Protein 6MBE (pdb70)

B-factor: mean 54.21, std 19.46, range [23.32, 151.45]

CATH classification: 1.10.437.10

Structure (mmCIF, N/CA/C/O backbone):
data_6MBE
#
_entry.id   6MBE
#
_cell.length_a   80.758
_cell.length_b   80.758
_cell.length_c   57.950
_cell.angle_alpha   90.000
_cell.angle_beta   90.000
_cell.angle_gamma   120.000
#
_symmetry.space_group_name_H-M   'P 32 2 1'
#
loop_
_entity.id
_entity.type
_entity.pdbx_description
1 polymer 'Induced myeloid leukemia cell differentiation protein Mcl-1'
2 polymer dM7
3 non-polymer 'CHLORIDE ION'
4 water water
#
loop_
_atom_site.group_PDB
_atom_site.id
_atom_site.type_symbol
_atom_site.label_atom_id
_atom_site.label_alt_id
_atom_site.label_comp_id
_atom_site.label_asym_id
_atom_site.label_entity_id
_atom_site.label_seq_id
_atom_site.pdbx_PDB_ins_code
_atom_site.Cartn_x
_atom_site.Cartn_y
_atom_site.Cartn_z
_atom_site.occupancy
_atom_site.B_iso_or_equiv
_atom_site.auth_seq_id
_atom_site.auth_comp_id
_atom_site.auth_asym_id
_atom_site.auth_atom_id
_atom_site.pdbx_PDB_model_num
ATOM 1 N N . GLY A 1 1 ? -7.318 83.493 30.072 1.00 77.72 170 GLY A N 1
ATOM 2 C CA . GLY A 1 1 ? -8.397 82.544 29.871 1.00 82.43 170 GLY A CA 1
ATOM 3 C C . GLY A 1 1 ? -7.967 81.309 29.103 1.00 89.54 170 GLY A C 1
ATOM 4 O O . GLY A 1 1 ? -6.868 81.261 28.550 1.00 86.53 170 GLY A O 1
ATOM 7 N N . SER A 1 2 ? -8.842 80.307 29.069 1.00 87.89 171 SER A N 1
ATOM 8 C CA . SER A 1 2 ? -8.541 79.059 28.383 1.00 78.99 171 SER A CA 1
ATOM 9 C C . SER A 1 2 ? -8.843 79.181 26.894 1.00 70.81 171 SER A C 1
ATOM 10 O O . SER A 1 2 ? -9.880 79.718 26.494 1.00 71.24 171 SER A O 1
ATOM 18 N N . ASP A 1 3 ? -7.920 78.674 26.076 1.00 63.16 172 ASP A N 1
ATOM 19 C CA . ASP A 1 3 ? -8.007 78.717 24.616 1.00 57.40 172 ASP A CA 1
ATOM 20 C C . ASP A 1 3 ? -8.173 80.157 24.119 1.00 48.44 172 ASP A C 1
ATOM 21 O O . ASP A 1 3 ? -9.215 80.565 23.602 1.00 41.39 172 ASP A O 1
ATOM 30 N N . GLU A 1 4 ? -7.086 80.915 24.271 1.00 49.86 173 GLU A N 1
ATOM 31 C CA . GLU A 1 4 ? -7.092 82.308 23.842 1.00 48.18 173 GLU A CA 1
ATOM 32 C C . GLU A 1 4 ? -7.112 82.431 22.324 1.00 42.47 173 GLU A C 1
ATOM 33 O O . GLU A 1 4 ? -7.704 83.375 21.789 1.00 38.91 173 GLU A O 1
ATOM 45 N N . LEU A 1 5 ? -6.476 81.496 21.616 1.00 38.60 174 LEU A N 1
ATOM 46 C CA . LEU A 1 5 ? -6.478 81.551 20.158 1.00 36.48 174 LEU A CA 1
ATOM 47 C C . LEU A 1 5 ? -7.894 81.464 19.606 1.00 36.55 174 LEU A C 1
ATOM 48 O O . LEU A 1 5 ? -8.260 82.216 18.695 1.00 34.79 174 LEU A O 1
ATOM 64 N N . TYR A 1 6 ? -8.705 80.548 20.138 1.00 37.64 175 TYR A N 1
ATOM 65 C CA . TYR A 1 6 ? -10.078 80.423 19.666 1.00 36.76 175 TYR A CA 1
ATOM 66 C C . TYR A 1 6 ? -10.885 81.671 19.998 1.00 35.60 175 TYR A C 1
ATOM 67 O O . TYR A 1 6 ? -11.634 82.182 19.158 1.00 33.40 175 TYR A O 1
ATOM 85 N N . ARG A 1 7 ? -10.755 82.170 21.228 1.00 38.30 176 ARG A N 1
ATOM 86 C CA . ARG A 1 7 ? -11.495 83.364 21.621 1.00 39.62 176 ARG A CA 1
ATOM 87 C C . ARG A 1 7 ? -11.171 84.530 20.695 1.00 37.98 176 ARG A C 1
ATOM 88 O O . ARG A 1 7 ? -12.074 85.184 20.161 1.00 38.62 176 ARG A O 1
ATOM 109 N N . GLN A 1 8 ? -9.879 84.797 20.481 1.00 35.95 177 GLN A N 1
ATOM 110 C CA . GLN A 1 8 ? -9.486 85.900 19.610 1.00 38.28 177 GLN A CA 1
ATOM 111 C C . GLN A 1 8 ? -9.997 85.687 18.193 1.00 35.71 177 GLN A C 1
ATOM 112 O O . GLN A 1 8 ? -10.513 86.618 17.563 1.00 34.95 177 GLN A O 1
ATOM 126 N N . SER A 1 9 ? -9.852 84.469 17.670 1.00 34.25 178 SER A N 1
ATOM 127 C CA . SER A 1 9 ? -10.304 84.189 16.314 1.00 32.61 178 SER A CA 1
ATOM 128 C C . SER A 1 9 ? -11.801 84.428 16.178 1.00 34.82 178 SER A C 1
ATOM 129 O O . SER A 1 9 ? -12.254 85.034 15.199 1.00 31.86 178 SER A O 1
ATOM 137 N N . LEU A 1 10 ? -12.587 83.967 17.153 1.00 35.50 179 LEU A N 1
ATOM 138 C CA . LEU A 1 10 ? -14.027 84.194 17.097 1.00 36.53 179 LEU A CA 1
ATOM 139 C C . LEU A 1 10 ? -14.348 85.681 17.170 1.00 36.38 179 LEU A C 1
ATOM 140 O O . LEU A 1 10 ? -15.246 86.164 16.471 1.00 37.23 179 LEU A O 1
ATOM 156 N N . GLU A 1 11 ? -13.618 86.425 18.005 1.00 35.82 180 GLU A N 1
ATOM 157 C CA . GLU A 1 11 ? -13.859 87.860 18.118 1.00 38.67 180 GLU A CA 1
ATOM 158 C C . GLU A 1 11 ? -13.627 88.550 16.778 1.00 37.89 180 GLU A C 1
ATOM 159 O O . GLU A 1 11 ? -14.443 89.371 16.342 1.00 39.06 180 GLU A O 1
ATOM 171 N N . ILE A 1 12 ? -12.534 88.203 16.096 1.00 36.50 181 ILE A N 1
ATOM 172 C CA . ILE A 1 12 ? -12.226 88.814 14.806 1.00 36.36 181 ILE A CA 1
ATOM 173 C C . ILE A 1 12 ? -13.269 88.425 13.767 1.00 35.87 181 ILE A C 1
ATOM 174 O O . ILE A 1 12 ? -13.815 89.279 13.059 1.00 35.47 181 ILE A O 1
ATOM 190 N N . ILE A 1 13 ? -13.550 87.127 13.649 1.00 34.32 182 ILE A N 1
ATOM 191 C CA . ILE A 1 13 ? -14.433 86.654 12.590 1.00 33.47 182 ILE A CA 1
ATOM 192 C C . ILE A 1 13 ? -15.868 87.102 12.847 1.00 35.36 182 ILE A C 1
ATOM 193 O O . ILE A 1 13 ? -16.596 87.453 11.912 1.00 34.38 182 ILE A O 1
ATOM 209 N N . SER A 1 14 ? -16.294 87.116 14.113 1.00 38.93 183 SER A N 1
ATOM 210 C CA . SER A 1 14 ? -17.636 87.596 14.436 1.00 39.41 183 SER A CA 1
ATOM 211 C C . SER A 1 14 ? -17.835 89.029 13.961 1.00 39.37 183 SER A C 1
ATOM 212 O O . SER A 1 14 ? -18.800 89.335 13.249 1.00 40.68 183 SER A O 1
ATOM 220 N N . ARG A 1 15 ? -16.933 89.928 14.356 1.00 36.54 184 ARG A N 1
ATOM 221 C CA . ARG A 1 15 ? -17.109 91.340 14.037 1.00 38.25 184 ARG A CA 1
ATOM 222 C C . ARG A 1 15 ? -17.033 91.583 12.534 1.00 39.27 184 ARG A C 1
ATOM 223 O O . ARG A 1 15 ? -17.761 92.428 12.000 1.00 38.91 184 ARG A O 1
ATOM 244 N N . TYR A 1 16 ? -16.169 90.847 11.831 1.00 34.89 185 TYR A N 1
ATOM 245 C CA . TYR A 1 16 ? -16.061 91.042 10.390 1.00 36.57 185 TYR A CA 1
ATOM 246 C C . TYR A 1 16 ? -17.346 90.630 9.687 1.00 36.97 185 TYR A C 1
ATOM 247 O O . TYR A 1 16 ? -17.850 91.350 8.818 1.00 37.79 185 TYR A O 1
ATOM 265 N N . LEU A 1 17 ? -17.882 89.461 10.040 1.00 36.74 186 LEU A N 1
ATOM 266 C CA . LEU A 1 17 ? -19.108 88.995 9.406 1.00 38.54 186 LEU A CA 1
ATOM 267 C C . LEU A 1 17 ? -20.272 89.927 9.711 1.00 39.31 186 LEU A C 1
ATOM 268 O O . LEU A 1 17 ? -21.072 90.243 8.823 1.00 38.04 186 LEU A O 1
ATOM 284 N N . ARG A 1 18 ? -20.381 90.386 10.958 1.00 40.91 187 ARG A N 1
ATOM 285 C CA . ARG A 1 18 ? -21.476 91.281 11.315 1.00 47.90 187 ARG A CA 1
ATOM 286 C C . ARG A 1 18 ? -21.312 92.638 10.642 1.00 41.77 187 ARG A C 1
ATOM 287 O O . ARG A 1 18 ? -22.288 93.214 10.149 1.00 40.76 187 ARG A O 1
ATOM 308 N N . GLU A 1 19 ? -20.084 93.159 10.603 1.00 40.80 188 GLU A N 1
ATOM 309 C CA . GLU A 1 19 ? -19.832 94.413 9.903 1.00 41.47 188 GLU A CA 1
ATOM 310 C C . GLU A 1 19 ? -20.133 94.282 8.416 1.00 41.34 188 GLU A C 1
ATOM 311 O O . GLU A 1 19 ? -20.641 95.220 7.791 1.00 42.75 188 GLU A O 1
ATOM 323 N N . GLN A 1 20 ? -19.818 93.127 7.828 1.00 39.74 189 GLN A N 1
ATOM 324 C CA . GLN A 1 20 ? -20.120 92.912 6.418 1.00 41.73 189 GLN A CA 1
ATOM 325 C C . GLN A 1 20 ? -21.622 92.858 6.170 1.00 41.49 189 GLN A C 1
ATOM 326 O O . GLN A 1 20 ? -22.090 93.291 5.111 1.00 43.49 189 GLN A O 1
ATOM 340 N N . ALA A 1 21 ? -22.391 92.343 7.131 1.00 41.65 190 ALA A N 1
ATOM 341 C CA . ALA A 1 21 ? -23.829 92.197 6.937 1.00 46.20 190 ALA A CA 1
ATOM 342 C C . ALA A 1 21 ? -24.576 93.495 7.220 1.00 46.99 190 ALA A C 1
ATOM 343 O O . ALA A 1 21 ? -25.568 93.799 6.548 1.00 53.70 190 ALA A O 1
ATOM 350 N N . THR A 1 22 ? -24.125 94.269 8.209 1.00 45.04 191 THR A N 1
ATOM 351 C CA . THR A 1 22 ? -24.785 95.516 8.571 1.00 46.34 191 THR A CA 1
ATOM 352 C C . THR A 1 22 ? -24.163 96.739 7.912 1.00 47.64 191 THR A C 1
ATOM 353 O O . THR A 1 22 ? -24.803 97.795 7.873 1.00 49.99 191 THR A O 1
ATOM 364 N N . GLY A 1 23 ? -22.941 96.624 7.399 1.00 47.62 192 GLY A N 1
ATOM 365 C CA . GLY A 1 23 ? -22.258 97.761 6.820 1.00 44.04 192 GLY A CA 1
ATOM 366 C C . GLY A 1 23 ? -21.778 98.786 7.820 1.00 47.57 192 GLY A C 1
ATOM 367 O O . GLY A 1 23 ? -21.419 99.898 7.421 1.00 49.78 192 GLY A O 1
ATOM 371 N N . ALA A 1 24 ? -21.757 98.449 9.107 1.00 48.98 193 ALA A N 1
ATOM 372 C CA . ALA A 1 24 ? -21.358 99.370 10.162 1.00 53.16 193 ALA A CA 1
ATOM 373 C C . ALA A 1 24 ? -20.191 98.779 10.939 1.00 49.53 193 ALA A C 1
ATOM 374 O O . ALA A 1 24 ? -20.284 97.657 11.447 1.00 50.50 193 ALA A O 1
ATOM 381 N N . LYS A 1 25 ? -19.096 99.534 11.033 1.00 57.97 194 LYS A N 1
ATOM 382 C CA . LYS A 1 25 ? -17.976 99.118 11.866 1.00 57.50 194 LYS A CA 1
ATOM 383 C C . LYS A 1 25 ? -18.421 98.990 13.316 1.00 58.19 194 LYS A C 1
ATOM 384 O O . LYS A 1 25 ? -19.177 99.821 13.827 1.00 57.60 194 LYS A O 1
ATOM 403 N N . ASP A 1 26 ? -17.948 97.943 13.983 1.00 62.98 195 ASP A N 1
ATOM 404 C CA . ASP A 1 26 ? -18.209 97.786 15.404 1.00 62.76 195 ASP A CA 1
ATOM 405 C C . ASP A 1 26 ? -17.328 98.735 16.209 1.00 58.03 195 ASP A C 1
ATOM 406 O O . ASP A 1 26 ? -16.196 99.041 15.825 1.00 59.50 195 ASP A O 1
ATOM 415 N N . THR A 1 27 ? -17.865 99.202 17.336 1.00 57.23 196 THR A N 1
ATOM 416 C CA . THR A 1 27 ? -17.126 100.058 18.250 1.00 55.23 196 THR A CA 1
ATOM 417 C C . THR A 1 27 ? -16.971 99.458 19.638 1.00 47.11 196 THR A C 1
ATOM 418 O O . THR A 1 27 ? -16.237 100.024 20.456 1.00 48.06 196 THR A O 1
ATOM 429 N N . LYS A 1 28 ? -17.636 98.347 19.928 1.00 48.53 197 LYS A N 1
ATOM 430 C CA . LYS A 1 28 ? -17.504 97.719 21.233 1.00 52.49 197 LYS A CA 1
ATOM 431 C C . LYS A 1 28 ? -16.049 97.316 21.457 1.00 45.69 197 LYS A C 1
ATOM 432 O O . LYS A 1 28 ? -15.442 96.691 20.576 1.00 43.18 197 LYS A O 1
ATOM 451 N N . PRO A 1 29 ? -15.453 97.658 22.599 1.00 44.78 198 PRO A N 1
ATOM 452 C CA . PRO A 1 29 ? -14.046 97.306 22.821 1.00 42.64 198 PRO A CA 1
ATOM 453 C C . PRO A 1 29 ? -13.805 95.810 22.689 1.00 44.92 198 PRO A C 1
ATOM 454 O O . PRO A 1 29 ? -14.649 94.987 23.049 1.00 42.90 198 PRO A O 1
ATOM 465 N N . MET A 1 30 ? -12.637 95.465 22.158 1.00 41.87 199 MET A N 1
ATOM 466 C CA . MET A 1 30 ? -12.199 94.083 22.084 1.00 39.53 199 MET A CA 1
ATOM 467 C C . MET A 1 30 ? -11.382 93.736 23.325 1.00 39.61 199 MET A C 1
ATOM 468 O O . MET A 1 30 ? -11.091 94.588 24.169 1.00 37.70 199 MET A O 1
ATOM 482 N N . GLY A 1 31 ? -11.016 92.468 23.433 1.00 39.28 200 GLY A N 1
ATOM 483 C CA . GLY A 1 31 ? -10.370 91.943 24.624 1.00 39.98 200 GLY A CA 1
ATOM 484 C C . GLY A 1 31 ? -8.879 91.756 24.449 1.00 38.95 200 GLY A C 1
ATOM 485 O O . GLY A 1 31 ? -8.198 92.573 23.818 1.00 35.08 200 GLY A O 1
ATOM 489 N N . ARG A 1 32 ? -8.366 90.671 25.026 1.00 38.01 201 ARG A N 1
ATOM 490 C CA . ARG A 1 32 ? -6.937 90.391 24.984 1.00 39.43 201 ARG A CA 1
ATOM 491 C C . ARG A 1 32 ? -6.445 90.320 23.544 1.00 37.17 201 ARG A C 1
ATOM 492 O O . ARG A 1 32 ? -7.079 89.710 22.679 1.00 35.70 201 ARG A O 1
ATOM 513 N N . SER A 1 33 ? -5.297 90.951 23.296 1.00 34.46 202 SER A N 1
ATOM 514 C CA . SER A 1 33 ? -4.704 91.044 21.965 1.00 36.02 202 SER A CA 1
ATOM 515 C C . SER A 1 33 ? -5.598 91.799 20.988 1.00 33.74 202 SER A C 1
ATOM 516 O O . SER A 1 33 ? -5.448 91.663 19.770 1.00 34.86 202 SER A O 1
ATOM 524 N N . GLY A 1 34 ? -6.525 92.608 21.505 1.00 34.02 203 GLY A N 1
ATOM 525 C CA . GLY A 1 34 ? -7.442 93.327 20.637 1.00 34.69 203 GLY A CA 1
ATOM 526 C C . GLY A 1 34 ? -6.749 94.279 19.683 1.00 33.95 203 GLY A C 1
ATOM 527 O O . GLY A 1 34 ? -7.248 94.530 18.582 1.00 32.83 203 GLY A O 1
ATOM 531 N N . ALA A 1 35 ? -5.601 94.828 20.085 1.00 31.38 204 ALA A N 1
ATOM 532 C CA . ALA A 1 35 ? -4.854 95.705 19.188 1.00 34.05 204 ALA A CA 1
ATOM 533 C C . ALA A 1 35 ? -4.476 94.969 17.908 1.00 34.86 204 ALA A C 1
ATOM 534 O O . ALA A 1 35 ? -4.696 95.469 16.799 1.00 32.81 204 ALA A O 1
ATOM 541 N N . THR A 1 36 ? -3.905 93.770 18.043 1.00 31.72 205 THR A N 1
ATOM 542 C CA . THR A 1 36 ? -3.623 92.957 16.866 1.00 33.39 205 THR A CA 1
ATOM 543 C C . THR A 1 36 ? -4.909 92.611 16.127 1.00 32.23 205 THR A C 1
ATOM 544 O O . THR A 1 36 ? -4.947 92.614 14.891 1.00 32.81 205 THR A O 1
ATOM 555 N N . SER A 1 37 ? -5.981 92.329 16.871 1.00 32.63 206 SER A N 1
ATOM 556 C CA . SER A 1 37 ? -7.249 91.973 16.246 1.00 33.03 206 SER A CA 1
ATOM 557 C C . SER A 1 37 ? -7.853 93.145 15.483 1.00 33.64 206 SER A C 1
ATOM 558 O O . SER A 1 37 ? -8.532 92.939 14.470 1.00 32.97 206 SER A O 1
ATOM 566 N N . ARG A 1 38 ? -7.636 94.374 15.954 1.00 33.44 207 ARG A N 1
ATOM 567 C CA . ARG A 1 38 ? -8.099 95.536 15.203 1.00 35.98 207 ARG A CA 1
ATOM 568 C C . ARG A 1 38 ? -7.409 95.612 13.849 1.00 33.82 207 ARG A C 1
ATOM 569 O O . ARG A 1 38 ? -8.055 95.856 12.823 1.00 33.16 207 ARG A O 1
ATOM 590 N N . LYS A 1 39 ? -6.094 95.387 13.825 1.00 33.10 208 LYS A N 1
ATOM 591 C CA . LYS A 1 39 ? -5.353 95.424 12.570 1.00 34.08 208 LYS A CA 1
ATOM 592 C C . LYS A 1 39 ? -5.770 94.282 11.653 1.00 33.54 208 LYS A C 1
ATOM 593 O O . LYS A 1 39 ? -5.875 94.463 10.435 1.00 33.59 208 LYS A O 1
ATOM 612 N N . ALA A 1 40 ? -6.018 93.099 12.217 1.00 32.30 209 ALA A N 1
ATOM 613 C CA . ALA A 1 40 ? -6.499 91.989 11.403 1.00 33.33 209 ALA A CA 1
ATOM 614 C C . ALA A 1 40 ? -7.845 92.321 10.772 1.00 33.71 209 ALA A C 1
ATOM 615 O O . ALA A 1 40 ? -8.089 91.998 9.603 1.00 33.07 209 ALA A O 1
ATOM 622 N N . LEU A 1 41 ? -8.732 92.974 11.527 1.00 34.79 210 LEU A N 1
ATOM 623 C CA . LEU A 1 41 ? -10.019 93.380 10.971 1.00 36.07 210 LEU A CA 1
ATOM 624 C C . LEU A 1 41 ? -9.827 94.308 9.780 1.00 35.93 210 LEU A C 1
ATOM 625 O O . LEU A 1 41 ? -10.408 94.094 8.711 1.00 36.59 210 LEU A O 1
ATOM 641 N N . GLU A 1 42 ? -9.013 95.353 9.951 1.00 35.16 211 GLU A N 1
ATOM 642 C CA . GLU A 1 42 ? -8.733 96.262 8.846 1.00 37.26 211 GLU A CA 1
ATOM 643 C C . GLU A 1 42 ? -8.119 95.516 7.668 1.00 36.12 211 GLU A C 1
ATOM 644 O O . GLU A 1 42 ? -8.429 95.810 6.507 1.00 36.03 211 GLU A O 1
ATOM 656 N N . THR A 1 43 ? -7.246 94.546 7.947 1.00 34.51 212 THR A N 1
ATOM 657 C CA . THR A 1 43 ? -6.691 93.723 6.879 1.00 34.89 212 THR A CA 1
ATOM 658 C C . THR A 1 43 ? -7.788 92.952 6.157 1.00 34.09 212 THR A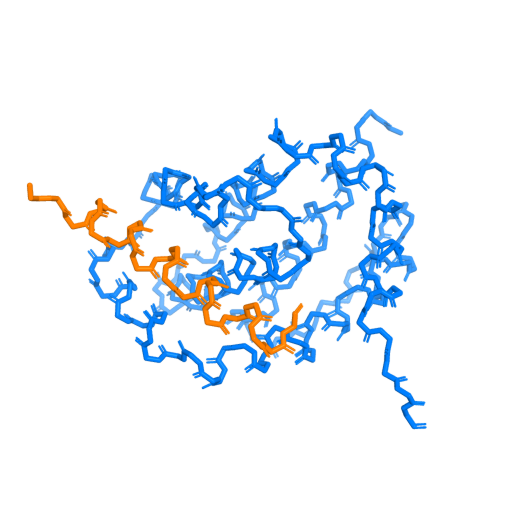 C 1
ATOM 659 O O . THR A 1 43 ? -7.778 92.847 4.925 1.00 33.20 212 THR A O 1
ATOM 670 N N . LEU A 1 44 ? -8.750 92.408 6.907 1.00 34.25 213 LEU A N 1
ATOM 671 C CA . LEU A 1 44 ? -9.849 91.677 6.286 1.00 35.73 213 LEU A CA 1
ATOM 672 C C . LEU A 1 44 ? -10.732 92.601 5.453 1.00 37.73 213 LEU A C 1
ATOM 673 O O . LEU A 1 44 ? -11.214 92.208 4.384 1.00 37.22 213 LEU A O 1
ATOM 689 N N . ARG A 1 45 ? -10.967 93.828 5.927 1.00 36.48 214 ARG A N 1
ATOM 690 C CA . ARG A 1 45 ? -11.771 94.768 5.153 1.00 38.81 214 ARG A CA 1
ATOM 691 C C . ARG A 1 45 ? -11.172 94.984 3.770 1.00 40.97 214 ARG A C 1
ATOM 692 O O . ARG A 1 45 ? -11.899 95.069 2.774 1.00 45.37 214 ARG A O 1
ATOM 713 N N . ARG A 1 46 ? -9.844 95.063 3.689 1.00 36.21 215 ARG A N 1
ATOM 714 C CA . ARG A 1 46 ? -9.178 95.298 2.413 1.00 37.27 215 ARG A CA 1
ATOM 715 C C . ARG A 1 46 ? -9.089 94.017 1.591 1.00 38.06 215 ARG A C 1
ATOM 716 O O . ARG A 1 46 ? -9.540 93.969 0.442 1.00 40.10 215 ARG A O 1
ATOM 737 N N . VAL A 1 47 ? -8.510 92.966 2.167 1.00 38.52 216 VAL A N 1
ATOM 738 C CA . VAL A 1 47 ? -8.289 91.736 1.415 1.00 38.50 216 VAL A CA 1
ATOM 739 C C . VAL A 1 47 ? -9.607 91.009 1.184 1.00 41.35 216 VAL A C 1
ATOM 740 O O . VAL A 1 47 ? -9.895 90.548 0.074 1.00 43.05 216 VAL A O 1
ATOM 753 N N . GLY A 1 48 ? -10.426 90.897 2.232 1.00 42.30 217 GLY A N 1
ATOM 754 C CA . GLY A 1 48 ? -11.677 90.167 2.111 1.00 41.51 217 GLY A CA 1
ATOM 755 C C . GLY A 1 48 ? -12.605 90.756 1.067 1.00 49.07 217 GLY A C 1
ATOM 756 O O . GLY A 1 48 ? -13.211 90.027 0.279 1.00 52.29 217 GLY A O 1
ATOM 760 N N . ASP A 1 49 ? -12.739 92.083 1.051 1.00 50.34 218 ASP A N 1
ATOM 761 C CA . ASP A 1 49 ? -13.580 92.719 0.045 1.00 56.28 218 ASP A CA 1
ATOM 762 C C . ASP A 1 49 ? -12.993 92.556 -1.353 1.00 58.72 218 ASP A C 1
ATOM 763 O O . ASP A 1 49 ? -13.744 92.419 -2.324 1.00 60.57 218 ASP A O 1
ATOM 772 N N . GLY A 1 50 ? -11.665 92.557 -1.477 1.00 53.81 219 GLY A N 1
ATOM 773 C CA . GLY A 1 50 ? -11.056 92.296 -2.771 1.00 55.89 219 GLY A CA 1
ATOM 774 C C . GLY A 1 50 ? -11.392 90.916 -3.302 1.00 55.14 219 GLY A C 1
ATOM 77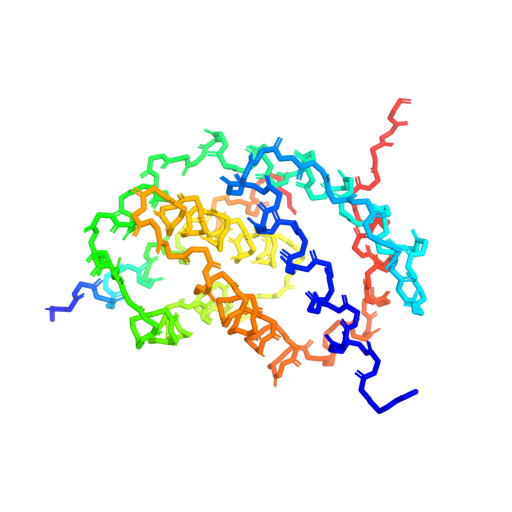5 O O . GLY A 1 50 ? -11.637 90.740 -4.498 1.00 56.69 219 GLY A O 1
ATOM 779 N N . VAL A 1 51 ? -11.404 89.915 -2.420 1.00 50.52 220 VAL A N 1
ATOM 780 C CA . VAL A 1 51 ? -11.791 88.570 -2.831 1.00 49.62 220 VAL A CA 1
ATOM 781 C C . VAL A 1 51 ? -13.267 88.535 -3.207 1.00 51.43 220 VAL A C 1
ATOM 782 O O . VAL A 1 51 ? -13.657 87.882 -4.182 1.00 49.12 220 VAL A O 1
ATOM 795 N N . GLN A 1 52 ? -14.109 89.239 -2.447 1.00 53.21 221 GLN A N 1
ATOM 796 C CA . GLN A 1 52 ? -15.544 89.203 -2.705 1.00 53.39 221 GLN A CA 1
ATOM 797 C C . GLN A 1 52 ? -15.885 89.823 -4.055 1.00 51.40 221 GLN A C 1
ATOM 798 O O . GLN A 1 52 ? -16.761 89.321 -4.768 1.00 55.39 221 GLN A O 1
ATOM 812 N N . ARG A 1 53 ? -15.208 90.912 -4.424 1.00 54.44 222 ARG A N 1
ATOM 813 C CA . ARG A 1 53 ? -15.493 91.559 -5.701 1.00 54.04 222 ARG A CA 1
ATOM 814 C C . ARG A 1 53 ? -15.054 90.688 -6.871 1.00 55.09 222 ARG A C 1
ATOM 815 O O . ARG A 1 53 ? -15.792 90.537 -7.852 1.00 61.55 222 ARG A O 1
ATOM 836 N N . ASN A 1 54 ? -13.852 90.113 -6.789 1.00 51.95 223 ASN A N 1
ATOM 837 C CA . ASN A 1 54 ? -13.318 89.335 -7.899 1.00 48.57 223 ASN A CA 1
ATOM 838 C C . ASN A 1 54 ? -14.043 88.012 -8.096 1.00 46.09 223 ASN A C 1
ATOM 839 O O . ASN A 1 54 ? -13.921 87.412 -9.168 1.00 48.13 223 ASN A O 1
ATOM 850 N N . HIS A 1 55 ? -14.788 87.539 -7.094 1.00 43.79 224 HIS A N 1
ATOM 851 C CA . HIS A 1 55 ? -15.368 86.204 -7.170 1.00 45.33 224 HIS A CA 1
ATOM 852 C C . HIS A 1 55 ? -16.810 86.177 -6.683 1.00 44.27 224 HIS A C 1
ATOM 853 O O . HIS A 1 55 ? -17.287 85.139 -6.209 1.00 41.97 224 HIS A O 1
ATOM 867 N N . GLU A 1 56 ? -17.528 87.296 -6.800 1.00 46.04 225 GLU A N 1
ATOM 868 C CA . GLU A 1 56 ? -18.895 87.336 -6.292 1.00 49.08 225 GLU A CA 1
ATOM 869 C C . GLU A 1 56 ? -19.796 86.350 -7.023 1.00 44.15 225 GLU A C 1
ATOM 870 O O . GLU A 1 56 ? -20.696 85.765 -6.412 1.00 42.43 225 GLU A O 1
ATOM 882 N N . THR A 1 57 ? -19.572 86.144 -8.322 1.00 42.65 226 THR A N 1
ATOM 883 C CA . THR A 1 57 ? -20.400 85.201 -9.068 1.00 46.88 226 THR A CA 1
ATOM 884 C C . THR A 1 57 ? -20.258 83.791 -8.507 1.00 42.84 226 THR A C 1
ATOM 885 O O . THR A 1 57 ? -21.255 83.099 -8.272 1.00 42.55 226 THR A O 1
ATOM 896 N N . ALA A 1 58 ? -19.021 83.349 -8.277 1.00 40.11 227 ALA A N 1
ATOM 897 C CA . ALA A 1 58 ? -18.808 82.028 -7.695 1.00 42.97 227 ALA A CA 1
ATOM 898 C C . ALA A 1 58 ? -19.470 81.926 -6.326 1.00 43.69 227 ALA A C 1
ATOM 899 O O . ALA A 1 58 ? -20.161 80.945 -6.028 1.00 42.82 227 ALA A O 1
ATOM 906 N N . PHE A 1 59 ? -19.281 82.943 -5.481 1.00 43.63 228 PHE A N 1
ATOM 907 C CA . PHE A 1 59 ? -19.867 82.908 -4.145 1.00 46.61 228 PHE A CA 1
ATOM 908 C C . PHE A 1 59 ? -21.390 82.950 -4.205 1.00 46.41 228 PHE A C 1
ATOM 909 O O . PHE A 1 59 ? -22.065 82.216 -3.474 1.00 48.77 228 PHE A O 1
ATOM 926 N N . GLN A 1 60 ? -21.951 83.806 -5.062 1.00 45.52 229 GLN A N 1
ATOM 927 C CA . GLN A 1 60 ? -23.403 83.872 -5.189 1.00 48.31 229 GLN A CA 1
ATOM 928 C C . GLN A 1 60 ? -23.963 82.564 -5.731 1.00 49.12 229 GLN A C 1
ATOM 929 O O . GLN A 1 60 ? -25.043 82.125 -5.319 1.00 51.56 229 GLN A O 1
ATOM 943 N N . GLY A 1 61 ? -23.242 81.923 -6.653 1.00 45.73 230 GLY A N 1
ATOM 944 C CA . GLY A 1 61 ? -23.676 80.629 -7.146 1.00 45.45 230 GLY A CA 1
ATOM 945 C C . GLY A 1 61 ? -23.767 79.588 -6.050 1.00 49.96 230 GLY A C 1
ATOM 946 O O . GLY A 1 61 ? -24.615 78.694 -6.106 1.00 53.14 230 GLY A O 1
ATOM 950 N N . MET A 1 62 ? -22.899 79.686 -5.040 1.00 50.53 231 MET A N 1
ATOM 951 C CA . MET A 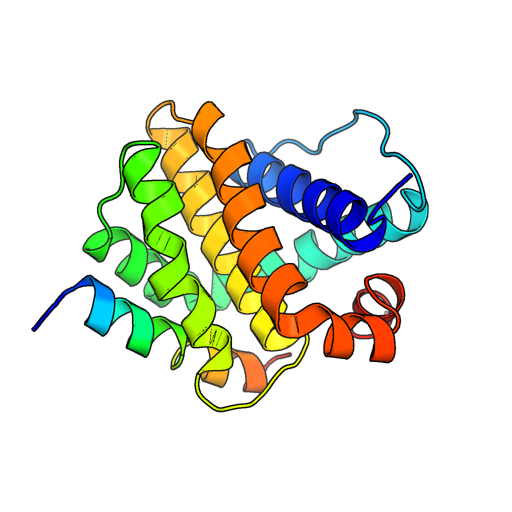1 62 ? -22.965 78.761 -3.914 1.00 55.10 231 MET A CA 1
ATOM 952 C C . MET A 1 62 ? -24.174 79.053 -3.035 1.00 56.37 231 MET A C 1
ATOM 953 O O . MET A 1 62 ? -24.878 78.129 -2.612 1.00 61.13 231 MET A O 1
ATOM 967 N N . LEU A 1 63 ? -24.426 80.331 -2.742 1.00 54.16 232 LEU A N 1
ATOM 968 C CA . LEU A 1 63 ? -25.583 80.689 -1.929 1.00 58.59 232 LEU A CA 1
ATOM 969 C C . LEU A 1 63 ? -26.878 80.228 -2.583 1.00 58.43 232 LEU A C 1
ATOM 970 O O . LEU A 1 63 ? -27.782 79.724 -1.907 1.00 61.42 232 LEU A O 1
ATOM 986 N N . ARG A 1 64 ? -26.988 80.401 -3.901 1.00 53.56 233 ARG A N 1
ATOM 987 C CA . ARG A 1 64 ? -28.177 79.956 -4.617 1.00 57.13 233 ARG A CA 1
ATOM 988 C C . ARG A 1 64 ? -28.441 78.476 -4.369 1.00 61.21 233 ARG A C 1
ATOM 989 O O . ARG A 1 64 ? -29.569 78.076 -4.058 1.00 65.42 233 ARG A O 1
ATOM 1010 N N . LYS A 1 65 ? -27.403 77.645 -4.491 1.00 62.28 234 LYS A N 1
ATOM 1011 C CA . LYS A 1 65 ? -27.581 76.208 -4.315 1.00 62.88 234 LYS A CA 1
ATOM 1012 C C . LYS A 1 65 ? -27.770 75.834 -2.851 1.00 66.04 234 LYS A C 1
ATOM 1013 O O . LYS A 1 65 ? -28.444 74.843 -2.549 1.00 66.81 234 LYS A O 1
ATOM 1032 N N . LEU A 1 66 ? -27.188 76.607 -1.931 1.00 67.66 235 LEU A N 1
ATOM 1033 C CA . LEU A 1 66 ? -27.267 76.265 -0.515 1.00 68.07 235 LEU A CA 1
ATOM 1034 C C . LEU A 1 66 ? -28.689 76.416 0.013 1.00 69.63 235 LEU A C 1
ATOM 1035 O O . LEU A 1 66 ? -29.220 75.508 0.661 1.00 71.69 235 LEU A O 1
ATOM 1051 N N . ASP A 1 67 ? -29.314 77.561 -0.243 1.00 71.61 236 ASP A N 1
ATOM 1052 C CA . ASP A 1 67 ? -30.681 77.823 0.197 1.00 85.16 236 ASP A CA 1
ATOM 1053 C C . ASP A 1 67 ? -30.825 77.562 1.697 1.00 83.92 236 ASP A C 1
ATOM 1054 O O . ASP A 1 67 ? -31.556 76.675 2.141 1.00 82.43 236 ASP A O 1
ATOM 1063 N N . ILE A 1 68 ? -30.097 78.354 2.480 1.00 83.61 237 ILE A N 1
ATOM 1064 C CA . ILE A 1 68 ? -30.137 78.271 3.935 1.00 79.97 237 ILE A CA 1
ATOM 1065 C C . ILE A 1 68 ? -30.983 79.418 4.463 1.00 79.86 237 ILE A C 1
ATOM 1066 O O . ILE A 1 68 ? -30.876 80.555 3.984 1.00 74.09 237 ILE A O 1
ATOM 1082 N N . LYS A 1 69 ? -31.823 79.124 5.456 1.00 79.72 238 LYS A N 1
ATOM 1083 C CA . LYS A 1 69 ? -32.705 80.141 6.016 1.00 78.05 238 LYS A CA 1
ATOM 1084 C C . LYS A 1 69 ? -32.774 80.152 7.536 1.00 76.10 238 LYS A C 1
ATOM 1085 O O . LYS A 1 69 ? -33.381 81.077 8.086 1.00 72.85 238 LYS A O 1
ATOM 1104 N N . ASN A 1 70 ? -32.184 79.186 8.239 1.00 79.04 239 ASN A N 1
ATOM 1105 C CA . ASN A 1 70 ? -32.328 79.108 9.686 1.00 74.08 239 ASN A CA 1
ATOM 1106 C C . ASN A 1 70 ? -31.033 78.599 10.307 1.00 71.47 239 ASN A C 1
ATOM 1107 O O . ASN A 1 70 ? -30.064 78.277 9.613 1.00 72.07 239 ASN A O 1
ATOM 1118 N N . GLU A 1 71 ? -31.033 78.523 11.640 1.00 68.36 240 GLU A N 1
ATOM 1119 C CA . GLU A 1 71 ? -29.823 78.185 12.382 1.00 71.65 240 GLU A CA 1
ATOM 1120 C C . GLU A 1 71 ? -29.308 76.798 12.018 1.00 72.40 240 GLU A C 1
ATOM 1121 O O . GLU A 1 71 ? -28.098 76.603 11.851 1.00 69.15 240 GLU A O 1
ATOM 1133 N N . ASP A 1 72 ? -30.206 75.818 11.900 1.00 71.05 241 ASP A N 1
ATOM 1134 C CA . ASP A 1 72 ? -29.784 74.465 11.552 1.00 74.52 241 ASP A CA 1
ATOM 1135 C C . ASP A 1 72 ? -28.981 74.461 10.258 1.00 69.66 241 ASP A C 1
ATOM 1136 O O . ASP A 1 72 ? -27.916 73.838 10.174 1.00 67.23 241 ASP A O 1
ATOM 1145 N N . ASP A 1 73 ? -29.475 75.164 9.236 1.00 70.35 242 ASP A N 1
ATOM 1146 C CA . ASP A 1 73 ? -28.769 75.210 7.961 1.00 70.66 242 ASP A CA 1
ATOM 1147 C C . ASP A 1 73 ? -27.394 75.843 8.115 1.00 65.37 242 ASP A C 1
ATOM 1148 O O . ASP A 1 73 ? -26.430 75.421 7.465 1.00 62.60 242 ASP A O 1
ATOM 1157 N N . VAL A 1 74 ? -27.283 76.858 8.974 1.00 65.56 243 VAL A N 1
ATOM 1158 C CA . VAL A 1 74 ? -26.006 77.540 9.162 1.00 61.07 243 VAL A CA 1
ATOM 1159 C C . VAL A 1 74 ? -24.962 76.569 9.693 1.00 60.17 243 VAL A C 1
ATOM 1160 O O . VAL A 1 74 ? -23.827 76.517 9.204 1.00 56.95 243 VAL A O 1
ATOM 1173 N N . LYS A 1 75 ? -25.328 75.788 10.709 1.00 65.55 244 LYS A N 1
ATOM 1174 C CA . LYS A 1 75 ? -24.397 74.810 11.259 1.00 66.72 244 LYS A CA 1
ATOM 1175 C C . LYS A 1 75 ? -24.085 73.718 10.244 1.00 63.60 244 LYS A C 1
ATOM 1176 O O . LYS A 1 75 ? -22.945 73.244 10.163 1.00 66.10 244 LYS A O 1
ATOM 1195 N N . SER A 1 76 ? -25.075 73.321 9.444 1.00 62.51 245 SER A N 1
ATOM 1196 C CA . SER A 1 76 ? -24.862 72.301 8.425 1.00 61.66 245 SER A CA 1
ATOM 1197 C C . SER A 1 76 ? -23.789 72.686 7.413 1.00 59.31 245 SER A C 1
ATOM 1198 O O . SER A 1 76 ? -23.349 71.822 6.647 1.00 60.31 245 SER A O 1
ATOM 1206 N N . LEU A 1 77 ? -23.361 73.949 7.386 1.00 56.71 246 LEU A N 1
ATOM 1207 C CA . LEU A 1 77 ? -22.373 74.392 6.412 1.00 5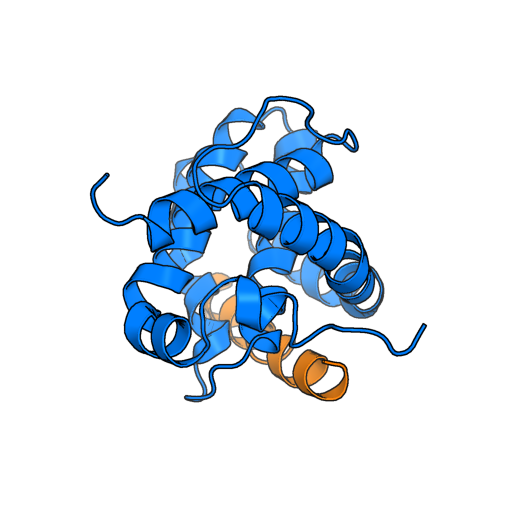3.49 246 LEU A CA 1
ATOM 1208 C C . LEU A 1 77 ? -20.964 73.905 6.725 1.00 52.76 246 LEU A C 1
ATOM 1209 O O . LEU A 1 77 ? -20.095 73.985 5.850 1.00 49.83 246 LEU A O 1
ATOM 1225 N N . SER A 1 78 ? -20.715 73.404 7.938 1.00 50.64 247 SER A N 1
ATOM 1226 C CA . SER A 1 78 ? -19.363 72.991 8.304 1.00 52.87 247 SER A CA 1
ATOM 1227 C C . SER A 1 78 ? -18.805 71.974 7.316 1.00 48.24 247 SER A C 1
ATOM 1228 O O . SER A 1 78 ? -17.606 71.984 7.015 1.00 44.68 247 SER A O 1
ATOM 1236 N N . ARG A 1 79 ? -19.658 71.086 6.799 1.00 51.10 248 ARG A N 1
ATOM 1237 C CA . ARG A 1 79 ? -19.198 70.088 5.838 1.00 51.10 248 ARG A CA 1
ATOM 1238 C C 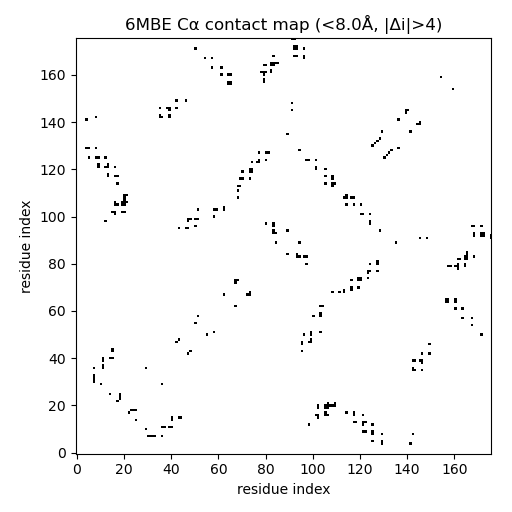. ARG A 1 79 ? -18.656 70.745 4.578 1.00 45.14 248 ARG A C 1
ATOM 1239 O O . ARG A 1 79 ? -17.695 70.255 3.975 1.00 45.70 248 ARG A O 1
ATOM 1260 N N . VAL A 1 80 ? -19.286 71.835 4.146 1.00 43.96 249 VAL A N 1
ATOM 1261 C CA . VAL A 1 80 ? -18.801 72.553 2.976 1.00 43.51 249 VAL A CA 1
ATOM 1262 C C . VAL A 1 80 ? -17.518 73.296 3.316 1.00 43.24 249 VAL A C 1
ATOM 1263 O O . VAL A 1 80 ? -16.577 73.340 2.516 1.00 42.07 249 VAL A O 1
ATOM 1276 N N . MET A 1 81 ? -17.447 73.853 4.527 1.00 42.84 250 MET A N 1
ATOM 1277 C CA . MET A 1 81 ? -16.369 74.772 4.870 1.00 40.69 250 MET A CA 1
ATOM 1278 C C . MET A 1 81 ? -15.010 74.089 4.832 1.00 39.25 250 MET A C 1
ATOM 1279 O O . MET A 1 81 ? -14.011 74.705 4.447 1.00 37.94 250 MET A O 1
ATOM 1293 N N . ILE A 1 82 ? -14.946 72.820 5.239 1.00 37.37 251 ILE A N 1
ATOM 1294 C CA . ILE A 1 82 ? -13.658 72.149 5.347 1.00 39.63 251 ILE A CA 1
ATOM 1295 C C . ILE A 1 82 ? -13.019 71.877 3.997 1.00 39.35 251 ILE A C 1
ATOM 1296 O O . ILE A 1 82 ? -11.850 71.478 3.950 1.00 38.62 251 ILE A O 1
ATOM 1312 N N . HIS A 1 83 ? -13.747 72.074 2.898 1.00 38.08 252 HIS A N 1
ATOM 1313 C CA . HIS A 1 83 ? -13.195 71.758 1.588 1.00 38.43 252 HIS A CA 1
ATOM 1314 C C . HIS A 1 83 ? -12.172 72.777 1.104 1.00 39.15 252 HIS A C 1
ATOM 1315 O O . HIS A 1 83 ? -11.467 72.496 0.129 1.00 38.03 252 HIS A O 1
ATOM 1329 N N . VAL A 1 84 ? -12.058 73.942 1.751 1.00 37.38 253 VAL A N 1
ATOM 1330 C CA . VAL A 1 84 ? -10.976 74.858 1.409 1.00 37.15 253 VAL A CA 1
ATOM 1331 C C . VAL A 1 84 ? -9.623 74.225 1.697 1.00 35.32 253 VAL A C 1
ATOM 1332 O O . VAL A 1 84 ? -8.600 74.695 1.189 1.00 37.52 253 VAL A O 1
ATOM 1345 N N . PHE A 1 85 ? -9.595 73.168 2.509 1.00 35.19 254 PHE A N 1
ATOM 1346 C CA . PHE A 1 85 ? -8.370 72.457 2.852 1.00 36.17 254 PHE A CA 1
ATOM 1347 C C . PHE A 1 85 ? -8.259 71.112 2.146 1.00 37.12 254 PHE A C 1
ATOM 1348 O O . PHE A 1 85 ? -7.313 70.362 2.411 1.00 37.11 254 PHE A O 1
ATOM 1365 N N . SER A 1 86 ? -9.197 70.795 1.249 1.00 36.44 255 SER A N 1
ATOM 1366 C CA . SER A 1 86 ? -9.360 69.425 0.773 1.00 37.84 255 SER A CA 1
ATOM 1367 C C . SER A 1 86 ? -8.104 68.879 0.105 1.00 37.22 255 SER A C 1
ATOM 1368 O O . SER A 1 86 ? -7.890 67.661 0.100 1.00 37.70 255 SER A O 1
ATOM 1376 N N . ASP A 1 87 ? -7.273 69.740 -0.469 1.00 36.86 256 ASP A N 1
ATOM 1377 C CA . ASP A 1 87 ? -6.117 69.281 -1.226 1.00 35.37 256 ASP A CA 1
ATOM 1378 C C . ASP A 1 87 ? -4.855 69.154 -0.381 1.00 35.12 256 ASP A C 1
ATOM 1379 O O . ASP A 1 87 ? -3.778 68.914 -0.935 1.00 37.03 256 ASP A O 1
ATOM 1388 N N . GLY A 1 88 ? -4.954 69.303 0.938 1.00 35.75 257 GLY A N 1
ATOM 1389 C CA . GLY A 1 88 ? -3.788 69.195 1.788 1.00 37.92 257 GLY A CA 1
ATOM 1390 C C . GLY A 1 88 ? -2.972 70.461 1.917 1.00 36.99 257 GLY A C 1
ATOM 1391 O O . GLY A 1 88 ? -1.923 70.437 2.574 1.00 35.96 257 GLY A O 1
ATOM 1395 N N . VAL A 1 89 ? -3.411 71.559 1.316 1.00 36.02 258 VAL A N 1
ATOM 1396 C CA . VAL A 1 89 ? -2.715 72.836 1.399 1.00 38.21 258 VAL A CA 1
ATOM 1397 C C . VAL A 1 89 ? -3.391 73.695 2.457 1.00 35.13 258 VAL A C 1
ATOM 1398 O O . VAL A 1 89 ? -4.626 73.750 2.535 1.00 34.99 258 VAL A O 1
ATOM 1411 N N . THR A 1 90 ? -2.581 74.353 3.284 1.00 34.18 259 THR A N 1
ATOM 1412 C CA . THR A 1 90 ? -3.066 75.325 4.255 1.00 35.25 259 THR A CA 1
ATOM 1413 C C . THR A 1 90 ? -2.257 76.604 4.106 1.00 34.59 259 THR A C 1
ATOM 1414 O O . THR A 1 90 ? -1.023 76.569 4.144 1.00 34.95 259 THR A O 1
ATOM 1425 N N . ASN A 1 91 ? -2.950 77.725 3.931 1.00 31.71 260 ASN A N 1
ATOM 1426 C CA . ASN A 1 91 ? -2.302 79.027 3.849 1.00 32.53 260 ASN A CA 1
ATOM 1427 C C . ASN A 1 91 ? -3.352 80.088 4.141 1.00 32.99 260 ASN A C 1
ATOM 1428 O O . ASN A 1 91 ? -4.553 79.811 4.161 1.00 30.08 260 ASN A O 1
ATOM 1439 N N . TRP A 1 92 ? -2.884 81.317 4.366 1.00 32.37 261 TRP A N 1
ATOM 1440 C CA . TRP A 1 92 ? -3.807 82.395 4.698 1.00 33.39 261 TRP A CA 1
ATOM 1441 C C . TRP A 1 92 ? -4.815 82.643 3.585 1.00 31.59 261 TRP A C 1
ATOM 1442 O O . TRP A 1 92 ? -5.909 83.151 3.855 1.00 32.56 261 TRP A O 1
ATOM 1463 N N . GLY A 1 93 ? -4.479 82.286 2.345 1.00 33.84 262 GLY A N 1
ATOM 1464 C CA . GLY A 1 93 ? -5.449 82.399 1.269 1.00 33.91 262 GLY A CA 1
ATOM 1465 C C . GLY A 1 93 ? -6.672 81.534 1.507 1.00 32.60 262 GLY A C 1
ATOM 1466 O O . GLY A 1 93 ? -7.809 81.984 1.346 1.00 30.90 262 GLY A O 1
ATOM 1470 N N . ARG A 1 94 ? -6.452 80.277 1.898 1.00 31.32 263 ARG A N 1
ATOM 1471 C CA . ARG A 1 94 ? -7.572 79.379 2.157 1.00 32.92 263 ARG A CA 1
ATOM 1472 C C . ARG A 1 94 ? -8.415 79.887 3.315 1.00 32.20 263 ARG A C 1
ATOM 1473 O O . ARG A 1 94 ? -9.644 79.753 3.308 1.00 33.79 263 ARG A O 1
ATOM 1494 N N . ILE A 1 95 ? -7.766 80.475 4.320 1.00 30.90 264 ILE A N 1
ATOM 1495 C CA . ILE A 1 95 ? -8.483 80.995 5.477 1.00 33.60 264 ILE A CA 1
ATOM 1496 C C . ILE A 1 95 ? -9.289 82.226 5.090 1.00 34.50 264 ILE A C 1
ATOM 1497 O O . ILE A 1 95 ? -10.430 82.403 5.534 1.00 32.42 264 ILE A O 1
ATOM 1513 N N . VAL A 1 96 ? -8.713 83.095 4.257 1.00 33.83 265 VAL A N 1
ATOM 1514 C CA . VAL A 1 96 ? -9.459 84.244 3.756 1.00 33.28 265 VAL A CA 1
ATOM 1515 C C . VAL A 1 96 ? -10.594 83.783 2.852 1.00 34.02 265 VAL A C 1
ATOM 1516 O O . VAL A 1 96 ? -11.685 84.363 2.861 1.00 33.92 265 VAL A O 1
ATOM 1529 N N . THR A 1 97 ? -10.358 82.737 2.055 1.00 31.74 266 THR A N 1
ATOM 1530 C CA . THR A 1 97 ? -11.436 82.173 1.251 1.00 33.02 266 THR A CA 1
ATOM 1531 C C . THR A 1 97 ? -12.585 81.711 2.139 1.00 33.11 266 THR A C 1
ATOM 1532 O O . THR A 1 97 ? -13.755 81.993 1.858 1.00 34.26 266 THR A O 1
ATOM 1543 N N . LEU A 1 98 ? -12.265 81.014 3.231 1.00 33.23 267 LEU A N 1
ATOM 1544 C CA . LEU A 1 98 ? -13.303 80.516 4.127 1.00 35.81 267 LEU A CA 1
ATOM 1545 C C . LEU A 1 98 ? -14.057 81.661 4.790 1.00 34.63 267 LEU A C 1
ATOM 1546 O O . LEU A 1 98 ? -15.289 81.631 4.891 1.00 33.68 267 LEU A O 1
ATOM 1562 N N . ILE A 1 99 ? -13.333 82.676 5.264 1.00 35.14 268 ILE A N 1
ATOM 1563 C CA . ILE A 1 99 ? -13.983 83.797 5.931 1.00 33.42 268 ILE A CA 1
ATOM 1564 C C . ILE A 1 99 ? -14.801 84.612 4.938 1.00 34.34 268 ILE A C 1
ATOM 1565 O O . ILE A 1 99 ? -15.859 85.150 5.290 1.00 32.95 268 ILE A O 1
ATOM 1581 N N . SER A 1 100 ? -14.332 84.726 3.693 1.00 34.39 269 SER A N 1
ATOM 1582 C CA . SER A 1 100 ? -15.093 85.440 2.674 1.00 34.80 269 SER A CA 1
ATOM 1583 C C . SER A 1 100 ? -16.397 84.721 2.366 1.00 36.88 269 SER A C 1
ATOM 1584 O O . SER A 1 100 ? -17.439 85.362 2.184 1.00 40.21 269 SER A O 1
ATOM 1592 N N . PHE A 1 101 ? -16.354 83.390 2.289 1.00 37.87 270 PHE A N 1
ATOM 1593 C CA . PHE A 1 101 ? -17.581 82.612 2.169 1.00 37.14 270 PHE A CA 1
ATOM 1594 C C . PHE A 1 101 ? -18.534 82.929 3.312 1.00 39.32 270 PHE A C 1
ATOM 1595 O O . PHE A 1 101 ? -19.739 83.104 3.098 1.00 40.12 270 PHE A O 1
ATOM 1612 N N . GLY A 1 102 ? -18.010 83.020 4.535 1.00 36.31 271 GLY A N 1
ATOM 1613 C CA . GLY A 1 102 ? -18.850 83.402 5.655 1.00 37.29 271 GLY A CA 1
ATOM 1614 C C . GLY A 1 102 ? -19.461 84.776 5.471 1.00 40.80 271 GLY A C 1
ATOM 1615 O O . GLY A 1 102 ? -20.619 85.005 5.829 1.00 39.54 271 GLY A O 1
ATOM 1619 N N . ALA A 1 103 ? -18.694 85.707 4.899 1.00 38.87 272 ALA A N 1
ATOM 1620 C CA . ALA A 1 103 ? -19.204 87.056 4.687 1.00 40.73 272 ALA A CA 1
ATOM 1621 C C . ALA A 1 103 ? -20.402 87.052 3.745 1.00 40.59 272 ALA A C 1
ATOM 1622 O O . ALA A 1 103 ? -21.385 87.764 3.978 1.00 43.53 272 ALA A O 1
ATOM 1629 N N . PHE A 1 104 ? -20.341 86.258 2.673 1.00 42.17 273 PHE A N 1
ATOM 1630 C CA . PHE A 1 104 ? -21.466 86.194 1.745 1.00 45.56 273 PHE A CA 1
ATOM 1631 C C . PHE A 1 104 ? -22.699 85.607 2.416 1.00 45.02 273 PHE A C 1
ATOM 1632 O O . PHE A 1 104 ? -23.827 86.034 2.143 1.00 45.15 273 PHE A O 1
ATOM 1649 N N . VAL A 1 105 ? -22.507 84.626 3.296 1.00 42.21 274 VAL A N 1
ATOM 1650 C CA . VAL A 1 105 ? -23.639 84.052 4.013 1.00 43.85 274 VAL A CA 1
ATOM 1651 C C . VAL A 1 105 ? -24.198 85.054 5.012 1.00 42.83 274 VAL A C 1
ATOM 1652 O O . VAL A 1 105 ? -25.418 85.208 5.142 1.00 43.54 274 VAL A O 1
ATOM 1665 N N . ALA A 1 106 ? -23.319 85.754 5.733 1.00 41.16 275 ALA A N 1
ATOM 1666 C CA . ALA A 1 106 ? -23.780 86.717 6.726 1.00 43.88 275 ALA A CA 1
ATOM 1667 C C . ALA A 1 106 ? -24.625 87.805 6.079 1.00 44.26 275 ALA A C 1
ATOM 1668 O O . ALA A 1 106 ? -25.668 88.194 6.615 1.00 43.14 275 ALA A O 1
ATOM 1675 N N . LYS A 1 107 ? -24.191 88.306 4.921 1.00 42.91 276 LYS A N 1
ATOM 1676 C CA . LYS A 1 107 ? -24.980 89.306 4.213 1.00 45.16 276 LYS A CA 1
ATOM 1677 C C . LYS A 1 107 ? -26.368 88.771 3.890 1.00 47.06 276 LYS A C 1
ATOM 1678 O O . LYS A 1 107 ? -27.364 89.491 4.016 1.00 46.90 276 LYS A O 1
ATOM 1697 N N . HIS A 1 108 ? -26.452 87.502 3.487 1.00 48.05 277 HIS A N 1
ATOM 1698 C CA . HIS A 1 108 ? -27.746 86.906 3.176 1.00 46.85 277 HIS A CA 1
ATOM 1699 C C . HIS A 1 108 ? -28.628 86.835 4.416 1.00 48.72 277 HIS A C 1
ATOM 1700 O O . HIS A 1 108 ? -29.805 87.212 4.377 1.00 52.65 277 HIS A O 1
ATOM 1714 N N . LEU A 1 109 ? -28.074 86.353 5.531 1.00 47.39 278 LEU A N 1
ATOM 1715 C CA . LEU A 1 109 ? -28.852 86.246 6.761 1.00 51.01 278 LEU A CA 1
ATOM 1716 C C . LEU A 1 109 ? -29.447 87.591 7.156 1.00 50.19 278 LEU A C 1
ATOM 1717 O O . LEU A 1 109 ? -30.580 87.660 7.648 1.00 51.72 278 LEU A O 1
ATOM 1733 N N . LYS A 1 110 ? -28.694 88.673 6.955 1.00 48.79 279 LYS A N 1
ATOM 1734 C CA . LYS A 1 110 ? -29.208 90.006 7.248 1.00 50.61 279 LYS A CA 1
ATOM 1735 C C . LYS A 1 110 ? -30.491 90.277 6.474 1.00 53.51 279 LYS A C 1
ATOM 1736 O O . LYS A 1 110 ? -31.477 90.769 7.035 1.00 51.94 279 LYS A O 1
ATOM 1755 N N . THR A 1 111 ? -30.499 89.955 5.179 1.00 49.50 280 THR A N 1
ATOM 1756 C CA . THR A 1 111 ? -31.624 90.303 4.321 1.00 50.84 280 THR A CA 1
ATOM 1757 C C . THR A 1 111 ? -32.894 89.532 4.656 1.00 50.31 280 THR A C 1
ATOM 1758 O O . THR A 1 111 ? -33.951 89.857 4.105 1.00 52.32 280 THR A O 1
ATOM 1769 N N . ILE A 1 112 ? -32.825 88.531 5.533 1.00 53.03 281 ILE A N 1
ATOM 1770 C CA . ILE A 1 112 ? -34.012 87.770 5.907 1.00 52.05 281 ILE A CA 1
ATOM 1771 C C . ILE A 1 112 ? -34.180 87.770 7.422 1.00 51.29 281 ILE A C 1
ATOM 1772 O O . ILE A 1 112 ? -34.762 86.841 7.990 1.00 54.42 281 ILE A O 1
ATOM 1788 N N . ASN A 1 113 ? -33.677 88.811 8.085 1.00 52.29 282 ASN A N 1
ATOM 1789 C CA . ASN A 1 113 ? -33.868 88.990 9.526 1.00 55.71 282 ASN A CA 1
ATOM 1790 C C . ASN A 1 113 ? -33.344 87.793 10.316 1.00 54.91 282 ASN A C 1
ATOM 1791 O O . ASN A 1 113 ? -34.015 87.258 11.201 1.00 59.34 282 ASN A O 1
ATOM 1802 N N . GLN A 1 114 ? -32.126 87.378 9.994 1.00 55.31 283 GLN A N 1
ATOM 1803 C CA . GLN A 1 114 ? -31.459 86.299 10.707 1.00 53.29 283 GLN A CA 1
ATOM 1804 C C . GLN A 1 114 ? -30.093 86.751 11.188 1.00 54.02 283 GLN A C 1
ATOM 1805 O O . GLN A 1 114 ? -29.120 85.991 11.165 1.00 53.26 283 GLN A O 1
ATOM 1819 N N . GLU A 1 115 ? -29.996 88.008 11.628 1.00 50.85 284 GLU A N 1
ATOM 1820 C CA . GLU A 1 115 ? -28.750 88.481 12.216 1.00 51.10 284 GLU A CA 1
ATOM 1821 C C . GLU A 1 115 ? -28.337 87.611 13.393 1.00 49.69 284 GLU A C 1
ATOM 1822 O O . GLU A 1 115 ? -27.140 87.434 13.646 1.00 51.51 284 GLU A O 1
ATOM 1834 N N . SER A 1 116 ? -29.311 87.052 14.117 1.00 49.27 285 SER A N 1
ATOM 1835 C CA . SER A 1 116 ? -28.994 86.189 15.248 1.00 54.20 285 SER A CA 1
ATOM 1836 C C . SER A 1 116 ? -28.203 84.964 14.813 1.00 52.64 285 SER A C 1
ATOM 1837 O O . SER A 1 116 ? -27.453 84.393 15.612 1.00 54.49 285 SER A O 1
ATOM 1845 N N . CYS A 1 117 ? -28.362 84.542 13.559 1.00 50.65 286 CYS A N 1
ATOM 1846 C CA . CYS A 1 117 ? -27.645 83.383 13.047 1.00 49.15 286 CYS A CA 1
ATOM 1847 C C . CYS A 1 117 ? -26.205 83.690 12.665 1.00 48.58 286 CYS A C 1
ATOM 1848 O O . CYS A 1 117 ? -25.445 82.755 12.390 1.00 50.68 286 CYS A O 1
ATOM 1856 N N . ILE A 1 118 ? -25.810 84.962 12.633 1.00 46.05 287 ILE A N 1
ATOM 1857 C CA . ILE A 1 118 ? -24.441 85.296 12.258 1.00 48.99 287 ILE A CA 1
ATOM 1858 C C . ILE A 1 118 ? -23.464 84.834 13.330 1.00 52.11 287 ILE A C 1
ATOM 1859 O O . ILE A 1 118 ? -22.343 84.410 13.025 1.00 48.41 287 ILE A O 1
ATOM 1875 N N . GLU A 1 119 ? -23.863 84.911 14.599 1.00 54.49 288 GLU A N 1
ATOM 1876 C CA . GLU A 1 119 ? -22.976 84.474 15.674 1.00 54.69 288 GLU A CA 1
ATOM 1877 C C . GLU A 1 119 ? -22.667 82.985 15.584 1.00 52.30 288 GLU A C 1
ATOM 1878 O O . GLU A 1 119 ? -21.477 82.622 15.592 1.00 48.40 288 GLU A O 1
ATOM 1890 N N . PRO A 1 120 ? -23.648 82.080 15.499 1.00 50.98 289 PRO A N 1
ATOM 1891 C CA . PRO A 1 120 ? -23.308 80.662 15.287 1.00 52.14 289 PRO A CA 1
ATOM 1892 C C . PRO A 1 120 ? -22.635 80.390 13.952 1.00 48.79 289 PRO A C 1
ATOM 1893 O O . PRO A 1 120 ? -21.934 79.379 13.825 1.00 47.36 289 PRO A O 1
ATOM 1904 N N . LEU A 1 121 ? -22.830 81.248 12.948 1.00 45.53 290 LEU A N 1
ATOM 1905 C CA . LEU A 1 121 ? -22.074 81.111 11.708 1.00 41.75 290 LEU A CA 1
ATOM 1906 C C . LEU A 1 121 ? -20.592 81.362 11.954 1.00 40.87 290 LEU A C 1
ATOM 1907 O O . LEU A 1 121 ? -19.733 80.608 11.482 1.00 37.74 290 LEU A O 1
ATOM 1923 N N . ALA A 1 122 ? -20.273 82.424 12.696 1.00 42.05 291 ALA A N 1
ATOM 1924 C CA . ALA A 1 122 ? -18.881 82.709 13.017 1.00 41.07 291 ALA A CA 1
ATOM 1925 C C . ALA A 1 122 ? -18.279 81.615 13.888 1.00 39.73 291 ALA A C 1
ATOM 1926 O O . ALA A 1 122 ? -17.091 81.299 13.753 1.00 34.95 291 ALA A O 1
ATOM 1933 N N . GLU A 1 123 ? -19.075 81.023 14.780 1.00 40.19 292 GLU A N 1
ATOM 1934 C CA . GLU A 1 123 ? -18.575 79.919 15.591 1.00 39.88 292 GLU A CA 1
ATOM 1935 C C . GLU A 1 123 ? -18.256 78.708 14.726 1.00 39.67 292 GLU A C 1
ATOM 1936 O O . GLU A 1 123 ? -17.254 78.021 14.953 1.00 36.97 292 GLU A O 1
ATOM 1948 N N . SER A 1 124 ? -19.092 78.436 13.723 1.00 39.48 293 SER A N 1
ATOM 1949 C CA . SER A 1 124 ? -18.834 77.312 12.831 1.00 39.24 293 SER A CA 1
ATOM 1950 C C . SER A 1 124 ? -17.550 77.526 12.040 1.00 37.35 293 SER A C 1
ATOM 1951 O O . SER A 1 124 ? -16.734 76.607 11.904 1.00 34.38 293 SER A O 1
ATOM 1959 N N . ILE A 1 125 ? -17.346 78.740 11.524 1.00 37.91 294 ILE A N 1
ATOM 1960 C CA . ILE A 1 125 ? -16.134 79.037 10.764 1.00 36.56 294 ILE A CA 1
ATOM 1961 C C . ILE A 1 125 ? -14.906 78.918 11.657 1.00 35.41 294 ILE A C 1
ATOM 1962 O O . ILE A 1 125 ? -13.887 78.334 11.270 1.00 33.73 294 ILE A O 1
ATOM 1978 N N . THR A 1 126 ? -14.979 79.490 12.861 1.00 35.43 295 THR A N 1
ATOM 1979 C CA . THR A 1 126 ? -13.849 79.416 13.779 1.00 34.97 295 THR A CA 1
ATOM 1980 C C . THR A 1 126 ? -13.567 77.977 14.185 1.00 37.01 295 THR A C 1
ATOM 1981 O O . TH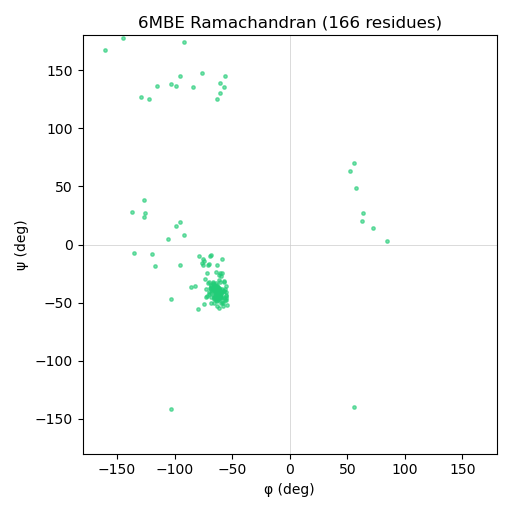R A 1 126 ? -12.407 77.611 14.409 1.00 35.14 295 THR A O 1
ATOM 1992 N N . ASP A 1 127 ? -14.610 77.149 14.275 1.00 35.80 296 ASP A N 1
ATOM 1993 C CA . ASP A 1 127 ? -14.413 75.736 14.582 1.00 38.74 296 ASP A CA 1
ATOM 1994 C C . ASP A 1 127 ? -13.571 75.065 13.506 1.00 36.57 296 ASP A C 1
ATOM 1995 O O . ASP A 1 127 ? -12.541 74.447 13.798 1.00 36.25 296 ASP A O 1
ATOM 2004 N N . VAL A 1 128 ? -13.997 75.184 12.247 1.00 35.50 297 VAL A N 1
ATOM 2005 C CA . VAL A 1 128 ? -13.261 74.573 11.145 1.00 37.91 297 VAL A CA 1
ATOM 2006 C C . VAL A 1 128 ? -11.818 75.053 11.142 1.00 37.22 297 VAL A C 1
ATOM 2007 O O . VAL A 1 128 ? -10.886 74.273 10.911 1.00 36.42 297 VAL A O 1
ATOM 2020 N N . LEU A 1 129 ? -11.609 76.343 11.404 1.00 36.13 298 LEU A N 1
ATOM 2021 C CA . LEU A 1 129 ? -10.268 76.908 11.306 1.00 37.09 298 LEU A CA 1
ATOM 2022 C C . LEU A 1 129 ? -9.397 76.472 12.478 1.00 36.69 298 LEU A C 1
ATOM 2023 O O . LEU A 1 129 ? -8.284 75.969 12.284 1.00 35.61 298 LEU A O 1
ATOM 2039 N N . VAL A 1 130 ? -9.891 76.638 13.700 1.00 36.43 299 VAL A N 1
ATOM 2040 C CA . VAL A 1 130 ? -9.066 76.420 14.883 1.00 36.88 299 VAL A CA 1
ATOM 2041 C C . VAL A 1 130 ? -9.054 74.956 15.306 1.00 37.27 299 VAL A C 1
ATOM 2042 O O . VAL A 1 130 ? -8.028 74.452 15.768 1.00 37.90 299 VAL A O 1
ATOM 2055 N N . ARG A 1 131 ? -10.178 74.250 15.171 1.00 36.72 300 ARG A N 1
ATOM 2056 C CA . ARG A 1 131 ? -10.251 72.885 15.677 1.00 36.88 300 ARG A CA 1
ATOM 2057 C C . ARG A 1 131 ? -9.522 71.894 14.780 1.00 36.89 300 ARG A C 1
ATOM 2058 O O . ARG A 1 131 ? -9.247 70.772 15.217 1.00 38.91 300 ARG A O 1
ATOM 2079 N N . THR A 1 132 ? -9.211 72.273 13.538 1.00 35.92 301 THR A N 1
ATOM 2080 C CA . THR A 1 132 ? -8.505 71.385 12.629 1.00 35.26 301 THR A CA 1
ATOM 2081 C C . THR A 1 132 ? -7.135 71.889 12.202 1.00 34.31 301 THR A C 1
ATOM 2082 O O . THR A 1 132 ? -6.326 71.082 11.735 1.00 32.90 301 THR A O 1
ATOM 2093 N N . LYS A 1 133 ? -6.843 73.181 12.354 1.00 33.36 302 LYS A N 1
ATOM 2094 C CA . LYS A 1 133 ? -5.578 73.728 11.875 1.00 32.27 302 LYS A CA 1
ATOM 2095 C C . LYS A 1 133 ? -4.834 74.472 12.978 1.00 32.28 302 LYS A C 1
ATOM 2096 O O . LYS A 1 133 ? -3.995 75.330 12.685 1.00 33.01 302 LYS A O 1
ATOM 2115 N N . ARG A 1 134 ? -5.105 74.143 14.242 1.00 34.02 303 ARG A N 1
ATOM 2116 C CA . ARG A 1 134 ? -4.471 74.861 15.343 1.00 34.91 303 ARG A CA 1
ATOM 2117 C C . ARG A 1 134 ? -2.956 74.808 15.223 1.00 35.26 303 ARG A C 1
ATOM 2118 O O . ARG A 1 134 ? -2.273 75.829 15.361 1.00 34.44 303 ARG A O 1
ATOM 2139 N N . ASP A 1 135 ? -2.410 73.618 14.973 1.00 37.35 304 ASP A N 1
ATOM 2140 C CA . ASP A 1 135 ? -0.963 73.481 14.873 1.00 35.53 304 ASP A CA 1
ATOM 2141 C C . ASP A 1 135 ? -0.396 74.426 13.823 1.00 36.38 304 ASP A C 1
ATOM 2142 O O . ASP A 1 135 ? 0.625 75.085 14.054 1.00 36.35 304 ASP A O 1
ATOM 2151 N N . TRP A 1 136 ? -1.051 74.512 12.663 1.00 33.89 305 TRP A N 1
ATOM 2152 C CA . TRP A 1 136 ? -0.588 75.409 11.610 1.00 34.97 305 TRP A CA 1
ATOM 2153 C C . TRP A 1 136 ? -0.648 76.863 12.061 1.00 34.17 305 TRP A C 1
ATOM 2154 O O . TRP A 1 136 ? 0.293 77.633 11.833 1.00 32.56 305 TRP A O 1
ATOM 2175 N N . LEU A 1 137 ? -1.747 77.256 12.708 1.00 33.10 306 LEU A N 1
ATOM 2176 C CA . LEU A 1 137 ? -1.905 78.643 13.129 1.00 34.42 306 LEU A CA 1
ATOM 2177 C C . LEU A 1 137 ? -0.843 79.038 14.147 1.00 35.18 306 LEU A C 1
ATOM 2178 O O . LEU A 1 137 ? -0.298 80.146 14.089 1.00 34.57 306 LEU A O 1
ATOM 2194 N N . VAL A 1 138 ? -0.541 78.150 15.095 1.00 35.31 307 VAL A N 1
ATOM 2195 C CA . VAL A 1 138 ? 0.482 78.454 16.092 1.00 33.96 307 VAL A CA 1
ATOM 2196 C C . VAL A 1 138 ? 1.835 78.634 15.417 1.00 34.15 307 VAL A C 1
ATOM 2197 O O . VAL A 1 138 ? 2.544 79.620 15.655 1.00 34.96 307 VAL A O 1
ATOM 2210 N N . LYS A 1 139 ? 2.209 77.691 14.551 1.00 34.30 308 LYS A N 1
ATOM 2211 C CA . LYS A 1 139 ? 3.474 77.808 13.837 1.00 35.36 308 LYS A CA 1
ATOM 2212 C C . LYS A 1 139 ? 3.549 79.083 13.007 1.00 36.39 308 LYS A C 1
ATOM 2213 O O . LYS A 1 139 ? 4.654 79.554 12.717 1.00 36.64 308 LYS A O 1
ATOM 2232 N N . GLN A 1 140 ? 2.406 79.650 12.619 1.00 35.00 309 GLN A N 1
ATOM 2233 C CA . GLN A 1 140 ? 2.370 80.850 11.795 1.00 34.74 309 GLN A CA 1
ATOM 2234 C C . GLN A 1 140 ? 2.137 82.112 12.614 1.00 36.23 309 GLN A C 1
ATOM 2235 O O . GLN A 1 140 ? 1.789 83.153 12.048 1.00 38.11 309 GLN A O 1
ATOM 2249 N N . ARG A 1 141 ? 2.321 82.039 13.932 1.00 36.39 310 ARG A N 1
ATOM 2250 C CA . ARG A 1 141 ? 2.223 83.207 14.807 1.00 42.32 310 ARG A CA 1
ATOM 2251 C C . ARG A 1 141 ? 0.816 83.800 14.812 1.00 37.72 310 ARG A C 1
ATOM 2252 O O . ARG A 1 141 ? 0.634 84.996 15.048 1.00 39.12 310 ARG A O 1
ATOM 2273 N N . GLY A 1 142 ? -0.188 82.964 14.556 1.00 36.01 311 GLY A N 1
ATOM 2274 C CA . GLY A 1 142 ? -1.569 83.388 14.706 1.00 33.38 311 GLY A CA 1
ATOM 2275 C C . GLY A 1 142 ? -1.894 84.617 13.884 1.00 32.68 311 GLY A C 1
ATOM 2276 O O . GLY A 1 142 ? -1.453 84.772 12.739 1.00 32.07 311 GLY A O 1
ATOM 2280 N N . TRP A 1 143 ? -2.681 85.514 14.479 1.00 33.35 312 TRP A N 1
ATOM 2281 C CA . TRP A 1 143 ? -3.171 86.678 13.754 1.00 33.15 312 TRP A CA 1
ATOM 2282 C C . TRP A 1 143 ? -2.102 87.739 13.551 1.00 33.23 312 TRP A C 1
ATOM 2283 O O . TRP A 1 143 ? -2.263 88.598 12.679 1.00 31.51 312 TRP A O 1
ATOM 2304 N N . ASP A 1 144 ? -1.013 87.696 14.319 1.00 35.60 313 ASP A N 1
ATOM 2305 C CA . ASP A 1 144 ? 0.117 88.569 14.023 1.00 36.10 313 ASP A CA 1
ATOM 2306 C C . ASP A 1 144 ? 0.790 88.158 12.719 1.00 36.74 313 ASP A C 1
ATOM 2307 O O . ASP A 1 144 ? 1.205 89.017 11.932 1.00 32.31 313 ASP A O 1
ATOM 2316 N N . GLY A 1 145 ? 0.889 86.851 12.464 1.00 35.26 314 GLY A N 1
ATOM 2317 C CA . GLY A 1 145 ? 1.397 86.396 11.180 1.00 36.17 314 GLY A CA 1
ATOM 2318 C C . GLY A 1 145 ? 0.442 86.705 10.044 1.00 33.33 314 GLY A C 1
ATOM 2319 O O . GLY A 1 145 ? 0.866 87.051 8.937 1.00 35.00 314 GLY A O 1
ATOM 2323 N N . PHE A 1 146 ? -0.861 86.582 10.300 1.00 31.91 315 PHE A N 1
ATOM 2324 C CA . PHE A 1 146 ? -1.861 87.006 9.327 1.00 31.51 315 PHE A CA 1
ATOM 2325 C C . PHE A 1 146 ? -1.630 88.454 8.916 1.00 31.94 315 PHE A C 1
ATOM 2326 O O . PHE A 1 146 ? -1.515 88.767 7.725 1.00 31.71 315 PHE A O 1
ATOM 2343 N N . VAL A 1 147 ? -1.526 89.352 9.896 1.00 33.49 316 VAL A N 1
ATOM 2344 C CA . VAL A 1 147 ? -1.312 90.764 9.592 1.00 34.93 316 VAL A CA 1
ATOM 2345 C C . VAL A 1 147 ? -0.022 90.947 8.805 1.00 36.07 316 VAL A C 1
ATOM 2346 O O . VAL A 1 147 ? 0.019 91.668 7.801 1.00 35.40 316 VAL A O 1
ATOM 2359 N N A GLU A 1 148 ? 1.056 90.296 9.244 0.57 35.07 317 GLU A N 1
ATOM 2360 N N B GLU A 1 148 ? 1.050 90.290 9.255 0.43 35.25 317 GLU A N 1
ATOM 2361 C CA A GLU A 1 148 ? 2.328 90.457 8.549 0.57 36.97 317 GLU A CA 1
ATOM 2362 C CA B GLU A 1 148 ? 2.340 90.403 8.585 0.43 37.14 317 GLU A CA 1
ATOM 2363 C C A GLU A 1 148 ? 2.291 89.834 7.159 0.57 35.82 317 GLU A C 1
ATOM 2364 C C B GLU A 1 148 ? 2.282 89.837 7.173 0.43 36.24 317 GLU A C 1
ATOM 2365 O O A GLU A 1 148 ? 2.975 90.317 6.249 0.57 36.57 317 GLU A O 1
ATOM 2366 O O B GLU A 1 148 ? 2.939 90.360 6.265 0.43 35.40 317 GLU A O 1
ATOM 2389 N N . PHE A 1 149 ? 1.491 88.782 6.966 1.00 35.14 318 PHE A N 1
ATOM 2390 C CA . PHE A 1 149 ? 1.407 88.159 5.650 1.00 34.74 318 PHE A CA 1
ATOM 2391 C C . PHE A 1 149 ? 0.872 89.133 4.607 1.00 34.11 318 PHE A C 1
ATOM 2392 O O . PHE A 1 149 ? 1.375 89.182 3.478 1.00 34.81 318 PHE A O 1
ATOM 2409 N N . PHE A 1 150 ? -0.134 89.930 4.967 1.00 34.21 319 PHE A N 1
ATOM 2410 C CA . PHE A 1 150 ? -0.782 90.838 4.030 1.00 37.02 319 PHE A CA 1
ATOM 2411 C C . PHE A 1 150 ? -0.214 92.254 4.088 1.00 38.77 319 PHE A C 1
ATOM 2412 O O . PHE A 1 150 ? -0.863 93.195 3.619 1.00 39.12 319 PHE A O 1
ATOM 2429 N N . HIS A 1 151 ? 0.985 92.426 4.635 1.00 41.03 320 HIS A N 1
ATOM 2430 C CA . HIS A 1 151 ? 1.579 93.755 4.706 1.00 48.30 320 HIS A CA 1
ATOM 2431 C C . HIS A 1 151 ? 1.810 94.299 3.302 1.00 50.67 320 HIS A C 1
ATOM 2432 O O . HIS A 1 151 ? 2.456 93.653 2.473 1.00 46.56 320 HIS A O 1
ATOM 2446 N N . VAL A 1 152 ? 1.275 95.489 3.038 1.00 55.93 321 VAL A N 1
ATOM 2447 C CA . VAL A 1 152 ? 1.418 96.138 1.740 1.00 64.60 321 VAL A CA 1
ATOM 2448 C C . VAL A 1 152 ? 2.592 97.105 1.796 1.00 66.73 321 VAL A C 1
ATOM 2449 O O . VAL A 1 152 ? 2.860 97.738 2.824 1.00 58.31 321 VAL A O 1
ATOM 2462 N N . GLU A 1 153 ? 3.301 97.226 0.671 1.00 70.47 322 GLU A N 1
ATOM 2463 C CA . GLU A 1 153 ? 4.445 98.130 0.613 1.00 79.13 322 GLU A CA 1
ATOM 2464 C C . GLU A 1 153 ? 4.037 99.555 0.964 1.00 83.09 322 GLU A C 1
ATOM 2465 O O . GLU A 1 153 ? 4.773 100.267 1.656 1.00 81.28 322 GLU A O 1
ATOM 2477 N N . ASP A 1 154 ? 2.870 99.986 0.494 1.00 89.10 323 ASP A N 1
ATOM 2478 C CA . ASP A 1 154 ? 2.354 101.318 0.790 1.00 95.67 323 ASP A CA 1
ATOM 2479 C C . ASP A 1 154 ? 3.241 102.404 0.186 1.00 95.00 323 ASP A C 1
ATOM 2480 O O . ASP A 1 154 ? 4.275 102.763 0.749 1.00 92.46 323 ASP A O 1
ATOM 2489 N N . ASP B 2 2 ? -25.253 62.608 -6.476 1.00 125.54 1 ASP B N 1
ATOM 2490 C CA . ASP B 2 2 ? -25.659 63.935 -7.008 1.00 126.14 1 ASP B CA 1
ATOM 2491 C C . ASP B 2 2 ? -26.290 64.786 -5.911 1.00 124.94 1 ASP B C 1
ATOM 2492 O O . ASP B 2 2 ? -27.513 64.871 -5.807 1.00 131.32 1 ASP B O 1
ATOM 2501 N N . LYS B 2 3 ? -25.452 65.410 -5.090 1.00 118.54 2 LYS B N 1
ATOM 2502 C CA . LYS B 2 3 ? -25.910 66.284 -4.021 1.00 115.71 2 LYS B CA 1
ATOM 2503 C C . LYS B 2 3 ? -25.459 67.710 -4.294 1.00 101.82 2 LYS B C 1
ATOM 2504 O O . LYS B 2 3 ? -24.314 67.941 -4.697 1.00 97.71 2 LYS B O 1
ATOM 2523 N N . THR B 2 4 ? -26.364 68.665 -4.074 1.00 97.62 3 THR B N 1
ATOM 2524 C CA . THR B 2 4 ? -26.004 70.068 -4.233 1.00 98.31 3 THR B CA 1
ATOM 2525 C C . THR B 2 4 ? -24.895 70.454 -3.265 1.00 90.88 3 THR B C 1
ATOM 2526 O O . THR B 2 4 ? -23.963 71.179 -3.631 1.00 87.79 3 THR B O 1
ATOM 2537 N N . LEU B 2 5 ? -24.970 69.962 -2.026 1.00 86.51 4 LEU B N 1
ATOM 2538 C CA . LEU B 2 5 ? -23.954 70.293 -1.032 1.00 84.35 4 LEU B CA 1
ATOM 2539 C C . LEU B 2 5 ? -22.589 69.766 -1.452 1.00 83.89 4 LEU B C 1
ATOM 2540 O O . LEU B 2 5 ? -21.573 70.454 -1.293 1.00 80.89 4 LEU B O 1
ATOM 2556 N N . GLU B 2 6 ? -22.544 68.544 -1.987 1.00 85.57 5 GLU B N 1
ATOM 2557 C CA . GLU B 2 6 ? -21.283 67.988 -2.467 1.00 86.26 5 GLU B CA 1
ATOM 2558 C C . GLU B 2 6 ? -20.764 68.770 -3.666 1.00 82.93 5 GLU B C 1
ATOM 2559 O O . GLU B 2 6 ? -19.554 68.992 -3.796 1.00 78.46 5 GLU B O 1
ATOM 2571 N N . GLU B 2 7 ? -21.666 69.187 -4.557 1.00 86.44 6 GLU B N 1
ATOM 2572 C CA . GLU B 2 7 ? -21.265 69.994 -5.704 1.00 82.20 6 GLU B CA 1
ATOM 2573 C C . GLU B 2 7 ? -20.707 71.337 -5.255 1.00 72.70 6 GLU B C 1
ATOM 2574 O O . GLU B 2 7 ? -19.703 71.816 -5.795 1.00 65.71 6 GLU B O 1
ATOM 2586 N N . ILE B 2 8 ? -21.350 71.959 -4.263 1.00 69.84 7 ILE B N 1
ATOM 2587 C CA . ILE B 2 8 ? -20.875 73.237 -3.742 1.00 68.61 7 ILE B CA 1
ATOM 2588 C C . ILE B 2 8 ? -19.496 73.079 -3.124 1.00 61.97 7 ILE B C 1
ATOM 2589 O O . ILE B 2 8 ? -18.636 73.959 -3.251 1.00 55.65 7 ILE B O 1
ATOM 2605 N N . ALA B 2 9 ? -19.269 71.963 -2.432 1.00 61.92 8 ALA B N 1
ATOM 2606 C CA . ALA B 2 9 ? -17.982 71.741 -1.788 1.00 56.34 8 ALA B CA 1
ATOM 2607 C C . ALA B 2 9 ? -16.854 71.739 -2.809 1.00 55.15 8 ALA B C 1
ATOM 2608 O O . ALA B 2 9 ? -15.786 72.315 -2.568 1.00 55.06 8 ALA B O 1
ATOM 2615 N N . ARG B 2 10 ? -17.073 71.102 -3.962 1.00 57.25 9 ARG B N 1
ATOM 2616 C CA . ARG B 2 10 ? -16.056 71.104 -5.009 1.00 58.12 9 ARG B CA 1
ATOM 2617 C C . ARG B 2 10 ? -15.822 72.512 -5.540 1.00 54.71 9 ARG B C 1
ATOM 2618 O O . ARG B 2 10 ? -14.684 72.891 -5.840 1.00 52.26 9 ARG B O 1
ATOM 2639 N N . GLU B 2 11 ? -16.892 73.300 -5.672 1.00 53.07 10 GLU B N 1
ATOM 2640 C CA . GLU B 2 11 ? -16.746 74.674 -6.138 1.00 53.40 10 GLU B CA 1
ATOM 2641 C C . GLU B 2 11 ? -15.940 75.504 -5.149 1.00 48.08 10 GLU B C 1
ATOM 2642 O O . GLU B 2 11 ? -15.161 76.377 -5.548 1.00 43.33 10 GLU B O 1
ATOM 2654 N N . LEU B 2 12 ? -16.125 75.255 -3.851 1.00 47.67 11 LEU B N 1
ATOM 2655 C CA . LEU B 2 12 ? -15.372 75.995 -2.846 1.00 46.20 11 LEU B CA 1
ATOM 2656 C C . LEU B 2 12 ? -13.882 75.713 -2.975 1.00 43.13 11 LEU B C 1
ATOM 2657 O O . LEU B 2 12 ? -13.055 76.625 -2.849 1.00 40.64 11 LEU B O 1
ATOM 2673 N N . LEU B 2 13 ? -13.520 74.455 -3.231 1.00 41.84 12 LEU B N 1
ATOM 2674 C CA . LEU B 2 13 ? -12.119 74.125 -3.470 1.00 40.77 12 LEU B CA 1
ATOM 2675 C C . LEU B 2 13 ? -11.611 74.822 -4.724 1.00 40.27 12 LEU B C 1
ATOM 2676 O O . LEU B 2 13 ? -10.542 75.445 -4.714 1.00 39.33 12 LEU B O 1
ATOM 2692 N N A LYS B 2 14 ? -12.369 74.727 -5.818 0.52 42.52 13 LYS B N 1
ATOM 2693 N N B LYS B 2 14 ? -12.367 74.728 -5.819 0.48 42.74 13 LYS B N 1
ATOM 2694 C CA A LYS B 2 14 ? -11.990 75.397 -7.057 0.52 42.78 13 LYS B CA 1
ATOM 2695 C CA B LYS B 2 14 ? -11.974 75.398 -7.054 0.48 43.41 13 LYS B CA 1
ATOM 2696 C C A LYS B 2 14 ? -11.742 76.881 -6.820 0.52 42.03 13 LYS B C 1
ATOM 2697 C C B LYS B 2 14 ? -11.736 76.883 -6.815 0.48 41.96 13 LYS B C 1
ATOM 2698 O O A LYS B 2 14 ? -10.727 77.435 -7.257 0.52 41.78 13 LYS B O 1
ATOM 2699 O O B LYS B 2 14 ? -10.720 77.440 -7.245 0.48 41.83 13 LYS B O 1
ATOM 2736 N N . LEU B 2 15 ? -12.666 77.541 -6.120 1.00 41.42 14 LEU B N 1
ATOM 2737 C CA . LEU B 2 15 ? -12.517 78.964 -5.847 1.00 41.02 14 LEU B CA 1
ATOM 2738 C C . LEU B 2 15 ? -11.267 79.238 -5.021 1.00 39.26 14 LEU B C 1
ATOM 2739 O O . LEU B 2 15 ? -10.567 80.232 -5.250 1.00 38.85 14 LEU B O 1
ATOM 2756 N N . ALA B 2 16 ? -10.963 78.362 -4.061 1.00 37.27 15 ALA B N 1
ATOM 2757 C CA . ALA B 2 16 ? -9.782 78.562 -3.228 1.00 37.69 15 ALA B CA 1
ATOM 2758 C C . ALA B 2 16 ? -8.505 78.496 -4.056 1.00 37.30 15 ALA B C 1
ATOM 2759 O O . ALA B 2 16 ? -7.554 79.245 -3.805 1.00 36.28 15 ALA B O 1
ATOM 2766 N N . LEU B 2 17 ? -8.462 77.603 -5.047 1.00 37.98 16 LEU B N 1
ATOM 2767 C CA . LEU B 2 17 ? -7.281 77.498 -5.898 1.00 40.18 16 LEU B CA 1
ATOM 2768 C C . LEU B 2 17 ? -7.136 78.712 -6.807 1.00 41.82 16 LEU B C 1
ATOM 2769 O O . LEU B 2 17 ? -6.011 79.110 -7.133 1.00 41.03 16 LEU B O 1
ATOM 2785 N N . GLU B 2 18 ? -8.253 79.305 -7.233 1.00 41.84 17 GLU B N 1
ATOM 2786 C CA . GLU B 2 18 ? -8.183 80.573 -7.949 1.00 41.48 17 GLU B CA 1
ATOM 2787 C C . GLU B 2 18 ? -7.581 81.655 -7.064 1.00 40.83 17 GLU B C 1
ATOM 2788 O O . GLU B 2 18 ? -6.750 82.452 -7.514 1.00 40.15 17 GLU B O 1
ATOM 2800 N N . ILE B 2 19 ? -7.984 81.688 -5.792 1.00 39.14 18 ILE B N 1
ATOM 2801 C CA . ILE B 2 19 ? -7.542 82.738 -4.889 1.00 39.68 18 ILE B CA 1
ATOM 2802 C C . ILE B 2 19 ? -6.076 82.572 -4.514 1.00 39.60 18 ILE B C 1
ATOM 2803 O O . ILE B 2 19 ? -5.413 83.560 -4.176 1.00 39.25 18 ILE B O 1
ATOM 2819 N N . ASP B 2 20 ? -5.540 81.350 -4.581 1.00 37.87 19 ASP B N 1
ATOM 2820 C CA . ASP B 2 20 ? -4.107 81.168 -4.382 1.00 39.63 19 ASP B CA 1
ATOM 2821 C C . ASP B 2 20 ? -3.301 82.005 -5.366 1.00 40.24 19 ASP B C 1
ATOM 2822 O O . ASP B 2 20 ? -2.200 82.460 -5.039 1.00 41.17 19 ASP B O 1
ATOM 2831 N N . LYS B 2 21 ? -3.825 82.207 -6.577 1.00 39.71 20 LYS B N 1
ATOM 2832 C CA . LYS B 2 21 ? -3.112 82.979 -7.586 1.00 41.04 20 LYS B CA 1
ATOM 2833 C C . LYS B 2 21 ? -3.048 84.462 -7.247 1.00 39.94 20 LYS B C 1
ATOM 2834 O O . LYS B 2 21 ? -2.214 85.176 -7.813 1.00 40.43 20 LYS B O 1
ATOM 2853 N N . GLU B 2 22 ? -3.893 84.933 -6.330 1.00 38.91 21 GLU B N 1
ATOM 2854 C CA . GLU B 2 22 ? -3.946 86.340 -5.949 1.00 39.66 21 GLU B CA 1
ATOM 2855 C C . GLU B 2 22 ? -3.275 86.600 -4.606 1.00 40.03 21 GLU B C 1
ATOM 2856 O O . GLU B 2 22 ? -2.479 87.536 -4.479 1.00 40.72 21 GLU B O 1
ATOM 2868 N N . ILE B 2 23 ? -3.584 85.788 -3.600 1.00 38.41 22 ILE B N 1
ATOM 2869 C CA . ILE B 2 23 ? -3.012 85.954 -2.270 1.00 37.58 22 ILE B CA 1
ATOM 2870 C C . ILE B 2 23 ? -2.474 84.626 -1.743 1.00 39.22 22 ILE B C 1
ATOM 2871 O O . ILE B 2 23 ? -2.290 84.461 -0.537 1.00 33.43 22 ILE B O 1
#

Nearest PDB structures (foldseek):
  5c3f-assembly1_A  TM=9.804E-01  e=1.380E-18  Homo sapiens
  4zbf-assembly11_J  TM=9.722E-01  e=2.353E-18  Homo sapiens
  5c6h-assembly1_A  TM=9.719E-01  e=3.639E-18  Homo sapiens
  6b4u-assembly1_A  TM=9.574E-01  e=4.209E-18  Homo sapiens
  4wmt-assembly1_A  TM=9.723E-01  e=7.352E-17  Escherichia coli K-12

Radius of gyration: 15.13 Å; Cα contacts (8 Å, |Δi|>4): 188; chains: 2; bounding box: 38×37×39 Å

Solvent-accessible surface area: 9096 Å² total; per-residue (Å²): 99,114,52,46,35,32,77,21,0,37,33,0,0,9,34,0,0,80,16,27,11,53,69,60,126,37,124,148,108,31,39,166,57,9,89,30,0,80,115,0,0,90,10,0,38,109,12,0,34,21,4,11,165,101,25,83,109,43,0,90,22,0,32,211,60,14,105,8,120,72,101,117,44,0,81,51,2,42,120,1,0,84,44,0,18,67,64,68,64,26,39,8,0,2,0,0,0,0,1,1,0,0,0,19,0,0,79,60,0,78,106,55,137,42,75,91,7,0,69,16,0,0,60,5,0,0,52,8,0,0,139,81,48,88,93,53,5,96,150,73,153,11,10,65,11,0,11,102,107,16,132,74,164,172,204,139,68,42,108,94,0,3,189,51,0,36,136,6,0,76,68,0,52,173,85,54

Secondary structure (DSSP, 8-state):
---HHHHHHHHHHHHHHHHHHH-----S---TTHHHHHHHHHHHHHHHHHHHHHTHHHHHHHHHHH---SHHHHHTTHHHHGGGGTTS---HHHHHHHHHHHHHHHHHHHHTT-GGGHHHHHHHHHHHHHHHHHHHHHHTTHHHHHHHHT----/--HHHHHHHHHHHHHHHHHTT-

Sequence (176 aa):
GSDELYRQSLEIISRYLREQATGAKDTKPMGRSGATSRKALETLRRVGDGVQRNHETAFQGMLRKLDIKNEDDVKSLSRVMIHVFSDGVTNWGRIVTLISFGAFVAKHLKTINQESCIEPLAESITDVLVRTKRDWLVKQRGWDGFVEEFFHVEDDKTLEEIARELLKKLALEIDKEI

GO terms:
  GO:1903378 positive regulation of oxidative stress-induced neuron intrinsic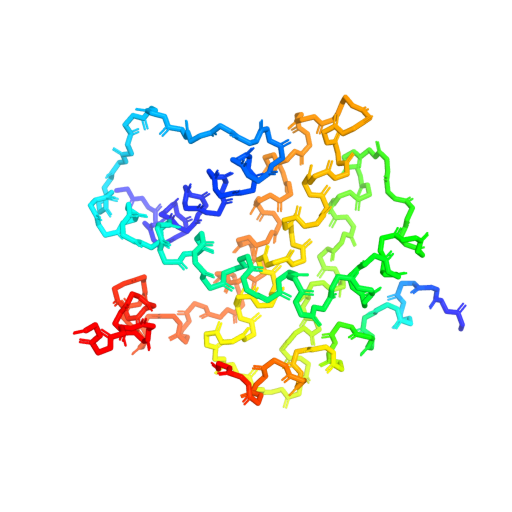 apoptotic signaling pathway (P, IGI)
  GO:0005634 nucleus (C, IDA)
  GO:0005739 mitochondrion (C, IDA)
  GO:0016020 membrane (C, IDA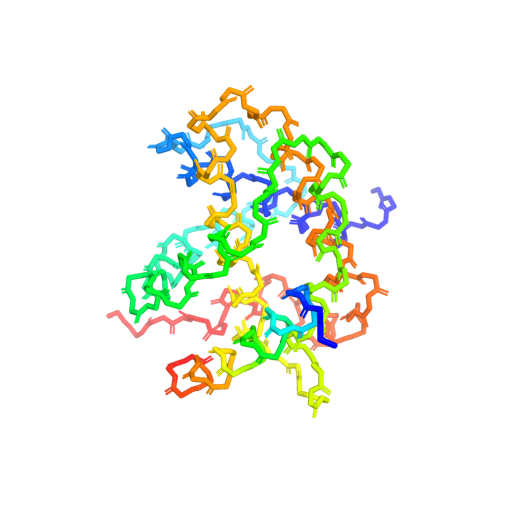)
  GO:0034097 response to cytokine (P, IDA)
  GO:0006974 DNA damage response (P, IMP)
  GO:0010507 negative regulation of autophagy (P, IMP)
  GO:0097192 extrinsic apoptotic signaling pathway in absence of ligand (P, IMP)
  GO:0005515 protein binding (F, IPI)
  GO:0005739 mitochondrion (C, HTP)
  GO:0005829 cytosol (C, TAS)
  GO:0043066 negative regulation of apoptotic process (P, IDA)
  GO:0051434 BH3 domain binding (F, IPI)
  GO:0043065 positive regulation of apoptotic process (P, IDA)
  GO:0097136 Bcl-2 family protein complex (C, IDA)
  GO:0005737 cytoplasm (C, TAS)
  GO:0005741 mitochondrial outer membrane (C, TAS)
  GO:0008320 transmembrane protein transporter activity (F, TAS)
  GO:2000811 negative regulation of anoikis (P, IMP)
  GO:2001240 negative regulation of extrinsic apoptotic signaling pathway in absence of ligand (P, IMP)

Foldseek 3Di:
DPPVLLVLQLVLLLQLLLCLQVVDHDDPDDDPVVVLSVLLNVLCVVVLVVVCVVCVVVLVVVCVVLVDADLVSLLVCLVVLLCLCVVVDDDVVSLSVSSSSLNSVSNVCSVRVNVVSSSVNSVSSSCSCCVPCVVVCVVCVHSNSVSVVSDDPD/DDPVVVVVVVVVVVVVVCVVPD

Organism: Homo sapiens (NCBI:txid9606)

InterPro domains:
  IPR002475 Bcl2-like [PS50062] (213-314)
  IPR013281 Apoptosis regulator, Mcl-1 [PR01866] (236-252)
  IPR013281 Apoptosis regulator, Mcl-1 [PR01866] (253-266)
  IPR013281 Apoptosis regulator, Mcl-1 [PR01866] (268-283)
  IPR013281 Apoptosis regulator, Mcl-1 [PR01866] (322-335)
  IPR013281 Apoptosis regulator, Mcl-1 [PR01866] (337-350)
  IPR020717 Apoptosis regulator, Bcl-2, BH1 motif, conserved site [PS01080] (253-272)
  IPR020726 Apoptosis regulator, Bcl-2, BH2 motif, conserved site [PS01258] (305-316)
  IPR020728 Apoptosis regulator, Bcl-2, BH3 motif, conserved site [PS01259] (209-223)
  IPR026298 Bcl-2 family [PR01862] (246-258)
  IPR026298 Bcl-2 family [PR01862] (260-288)
  IPR026298 Bcl-2 family [PR01862] (289-313)
  IPR026298 Bcl-2 family [PTHR11256] (165-340)
  IPR026298 Bcl-2 family [cd06845] (175-318)
  IPR036834 Bcl-2-like superfamily [G3DSA:1.10.437.10] (170-319)
  IPR036834 Bcl-2-like superfamily [SSF56854] (117-348)
  IPR046371 Bcl-2, Bcl-2 homology region 1-3 [PF00452] (213-312)
  IPR046371 Bcl-2, Bcl-2 homology region 1-3 [SM00337] (213-312)